Protein AF-A0A1H3QGR8-F1 (afdb_monomer_lite)

Radius of gyration: 22.86 Å; chains: 1; bounding box: 65×36×71 Å

pLDDT: mean 90.57, std 10.3, range [44.62, 98.69]

Sequence (246 aa):
MNEDYSNRRLANNVTEAEERFVEFSCKDPIPAVPPALLNSGDICDYARITSMVYPFDVTKLKSASYEIEFLGDVYLVNEKTGEVEKEILQRDKPFILKKNSIVFVFIETKFFLPDYIAIRFNLKITLVHRGLLLGTGPLVDPGFVGRLLIPLHNLTSEDHEIYGGDGLIWVEFTKLSPHRKWDQSARNNSADYRSFPPTKRNLSAQQYFNKASKGKPALSSIPGEIATFKIIAEKAKSRVTFLRVC

Structure (mmCIF, N/CA/C/O backbone):
data_AF-A0A1H3QGR8-F1
#
_entry.id   AF-A0A1H3QGR8-F1
#
loop_
_atom_site.group_PDB
_atom_site.id
_atom_site.type_symbol
_atom_site.label_atom_id
_atom_site.label_alt_id
_atom_site.label_comp_id
_atom_site.label_asym_id
_atom_site.label_entity_id
_atom_site.label_seq_id
_atom_site.pdbx_PDB_ins_code
_atom_site.Cartn_x
_atom_site.Cartn_y
_atom_site.Cartn_z
_atom_site.occupancy
_atom_site.B_iso_or_equiv
_atom_site.auth_seq_id
_atom_site.auth_comp_id
_atom_site.auth_asym_id
_atom_site.auth_atom_id
_atom_site.pdbx_PDB_model_num
ATOM 1 N N . MET A 1 1 ? 19.791 -2.131 -26.197 1.00 44.62 1 MET A N 1
ATOM 2 C CA . MET A 1 1 ? 20.029 -3.503 -25.704 1.00 44.62 1 MET A CA 1
ATOM 3 C C . MET A 1 1 ? 19.199 -3.657 -24.448 1.00 44.62 1 MET A C 1
ATOM 5 O O . MET A 1 1 ? 19.440 -2.904 -23.516 1.00 44.62 1 MET A O 1
ATOM 9 N N . ASN A 1 2 ? 18.187 -4.527 -24.457 1.00 58.41 2 ASN A N 1
ATOM 10 C CA . ASN A 1 2 ? 17.480 -4.875 -23.224 1.00 58.41 2 ASN A CA 1
ATOM 11 C C . ASN A 1 2 ? 18.431 -5.756 -22.409 1.00 58.41 2 ASN A C 1
ATOM 13 O O . ASN A 1 2 ? 18.868 -6.792 -22.906 1.00 58.41 2 ASN A O 1
ATOM 17 N N . GLU A 1 3 ? 18.814 -5.304 -21.218 1.00 72.25 3 GLU A N 1
ATOM 18 C CA . GLU A 1 3 ? 19.515 -6.154 -20.254 1.00 72.25 3 GLU A CA 1
ATOM 19 C C . GLU A 1 3 ? 18.584 -7.317 -19.879 1.00 72.25 3 GLU A C 1
ATOM 21 O O . GLU A 1 3 ? 17.405 -7.106 -19.594 1.00 72.25 3 GLU A O 1
ATOM 26 N N . ASP A 1 4 ? 19.092 -8.549 -19.933 1.00 81.31 4 ASP A N 1
ATOM 27 C CA . ASP A 1 4 ? 18.315 -9.725 -19.551 1.00 81.31 4 ASP A CA 1
ATOM 28 C C . ASP A 1 4 ? 18.293 -9.854 -18.023 1.00 81.31 4 ASP A C 1
ATOM 30 O O . ASP A 1 4 ? 19.297 -10.182 -17.388 1.00 81.31 4 ASP A O 1
ATOM 34 N N . TYR A 1 5 ? 17.130 -9.593 -17.429 1.00 87.94 5 TYR A N 1
ATOM 35 C CA . TYR A 1 5 ? 16.909 -9.735 -15.993 1.00 87.94 5 TYR A CA 1
ATOM 36 C C . TYR A 1 5 ? 16.231 -11.056 -15.612 1.00 87.94 5 TYR A C 1
ATOM 38 O O . TYR A 1 5 ? 15.793 -11.188 -14.469 1.00 87.94 5 TYR A O 1
ATOM 46 N N . SER A 1 6 ? 16.124 -12.039 -16.512 1.00 80.75 6 SER A N 1
ATOM 47 C CA . SER A 1 6 ? 15.442 -13.325 -16.270 1.00 80.75 6 SER A CA 1
ATOM 48 C C . SER A 1 6 ? 15.904 -14.034 -14.988 1.00 80.75 6 SER A C 1
ATOM 50 O O . SER A 1 6 ? 15.091 -14.594 -14.259 1.00 80.75 6 SER A O 1
ATOM 52 N N . ASN A 1 7 ? 17.188 -13.909 -14.641 1.00 86.00 7 ASN A N 1
ATOM 53 C CA . ASN A 1 7 ? 17.795 -14.554 -13.474 1.00 86.00 7 ASN A CA 1
ATOM 54 C C . ASN A 1 7 ? 17.664 -13.783 -12.145 1.00 86.00 7 ASN A C 1
ATOM 56 O O . ASN A 1 7 ? 18.052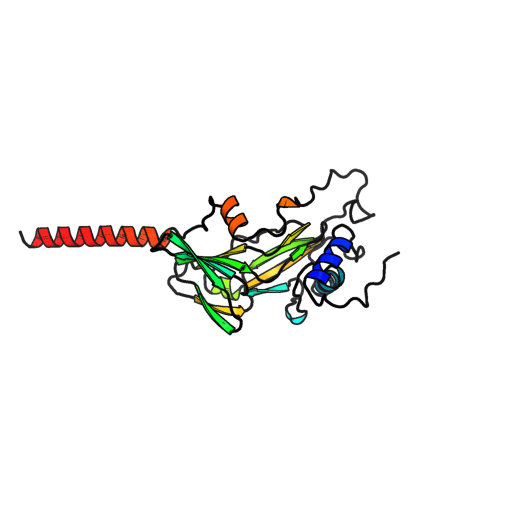 -14.312 -11.099 1.00 86.00 7 ASN A O 1
ATOM 60 N N . ARG A 1 8 ? 17.146 -12.542 -12.133 1.00 90.25 8 ARG A N 1
ATOM 61 C CA . ARG A 1 8 ? 16.970 -11.800 -10.868 1.00 90.25 8 ARG A CA 1
ATOM 62 C C . ARG A 1 8 ? 15.975 -12.514 -9.962 1.00 90.25 8 ARG A C 1
ATOM 64 O O . ARG A 1 8 ? 14.890 -12.875 -10.400 1.00 90.25 8 ARG A O 1
ATOM 71 N N . ARG A 1 9 ? 16.308 -12.665 -8.683 1.00 94.19 9 ARG A N 1
ATOM 72 C CA . ARG A 1 9 ? 15.391 -13.182 -7.652 1.00 94.19 9 ARG A CA 1
ATOM 73 C C . ARG A 1 9 ? 14.698 -12.031 -6.929 1.00 94.19 9 ARG A C 1
ATOM 75 O O . ARG A 1 9 ? 15.085 -10.880 -7.113 1.00 94.19 9 ARG A O 1
ATOM 82 N N . LEU A 1 10 ? 13.697 -12.323 -6.102 1.00 96.31 10 LEU A N 1
ATOM 83 C CA . LEU A 1 10 ? 13.120 -11.333 -5.185 1.00 96.31 10 LEU A CA 1
ATOM 84 C C . LEU A 1 10 ? 14.203 -10.775 -4.246 1.00 96.31 10 LEU A C 1
ATOM 86 O O . LEU A 1 10 ? 15.190 -11.458 -3.974 1.00 96.31 10 LEU A O 1
ATOM 90 N N . ALA A 1 11 ? 14.038 -9.531 -3.796 1.00 96.06 11 ALA A N 1
ATOM 91 C CA . ALA A 1 11 ? 14.951 -8.946 -2.819 1.00 96.06 11 ALA A CA 1
ATOM 92 C C . ALA A 1 11 ? 14.826 -9.681 -1.478 1.00 96.06 11 ALA A C 1
ATOM 94 O O . ALA A 1 11 ? 13.719 -9.966 -1.022 1.00 96.06 11 ALA A O 1
ATOM 95 N N . ASN A 1 12 ? 15.959 -9.976 -0.847 1.00 95.75 12 ASN A N 1
ATOM 96 C CA . ASN A 1 12 ? 16.017 -10.753 0.392 1.00 95.75 12 ASN A CA 1
ATOM 97 C C . ASN A 1 12 ? 15.853 -9.882 1.642 1.00 95.75 12 ASN A C 1
ATOM 99 O O . ASN A 1 12 ? 15.539 -10.384 2.718 1.00 95.75 12 ASN A O 1
ATOM 103 N N . ASN A 1 13 ? 16.129 -8.584 1.520 1.00 97.25 13 ASN A N 1
ATOM 104 C CA . ASN A 1 13 ? 16.026 -7.615 2.600 1.00 97.25 13 ASN A CA 1
ATOM 105 C C . ASN A 1 13 ? 15.646 -6.228 2.053 1.00 97.25 13 ASN A C 1
ATOM 107 O O . ASN A 1 13 ? 15.669 -5.981 0.845 1.00 97.25 13 ASN A O 1
ATOM 111 N N . VAL A 1 14 ? 15.295 -5.312 2.960 1.00 96.81 14 VAL A N 1
ATOM 112 C CA . VAL A 1 14 ? 14.868 -3.953 2.597 1.00 96.81 14 VAL A CA 1
ATOM 113 C C . VAL A 1 14 ? 15.989 -3.126 1.958 1.00 96.81 14 VAL A C 1
ATOM 115 O O . VAL A 1 14 ? 15.705 -2.307 1.091 1.00 96.81 14 VAL A O 1
ATOM 118 N N . THR A 1 15 ? 17.250 -3.358 2.333 1.00 97.69 15 THR A N 1
ATOM 119 C CA . THR A 1 15 ? 18.408 -2.656 1.759 1.00 97.69 15 THR A CA 1
ATOM 120 C C . THR A 1 15 ? 18.580 -3.015 0.287 1.00 97.69 15 THR A C 1
ATOM 122 O O . THR A 1 15 ? 18.681 -2.131 -0.555 1.00 97.69 15 THR A O 1
ATOM 125 N N . GLU A 1 16 ? 18.504 -4.305 -0.045 1.00 97.62 16 GLU A N 1
ATOM 126 C CA . GLU A 1 16 ? 18.526 -4.772 -1.431 1.00 97.62 16 GLU A CA 1
ATOM 127 C C . GLU A 1 16 ? 17.332 -4.205 -2.217 1.00 97.62 16 GLU A C 1
ATOM 129 O O . GLU A 1 16 ? 17.475 -3.807 -3.370 1.00 97.62 16 GLU A O 1
ATOM 134 N N . ALA A 1 17 ? 16.147 -4.110 -1.606 1.00 97.81 17 ALA A N 1
ATOM 135 C CA . ALA A 1 17 ? 15.003 -3.461 -2.245 1.00 97.81 17 ALA A CA 1
ATOM 136 C C . ALA A 1 17 ? 15.264 -1.972 -2.553 1.00 97.81 17 ALA A C 1
ATOM 138 O O . ALA A 1 17 ? 14.925 -1.503 -3.639 1.00 97.81 17 ALA A O 1
ATOM 139 N N . GLU A 1 18 ? 15.908 -1.249 -1.637 1.00 97.50 18 GLU A N 1
ATOM 140 C CA . GLU A 1 18 ? 16.288 0.156 -1.811 1.00 97.50 18 GLU A CA 1
ATOM 141 C C . GLU A 1 18 ? 17.325 0.357 -2.919 1.00 97.50 18 GLU A C 1
ATOM 143 O O . GLU A 1 18 ? 17.162 1.251 -3.749 1.00 97.50 18 GLU A O 1
ATOM 148 N N . GLU A 1 19 ? 18.355 -0.486 -2.982 1.00 97.69 19 GLU A N 1
ATOM 149 C CA . GLU A 1 19 ? 19.380 -0.442 -4.032 1.00 97.69 19 GLU A CA 1
ATOM 150 C C . GLU A 1 19 ? 18.771 -0.649 -5.422 1.00 97.69 19 GLU A C 1
ATOM 152 O O . GLU A 1 19 ? 19.038 0.116 -6.353 1.00 97.69 19 GLU A O 1
ATOM 157 N N . ARG A 1 20 ? 17.878 -1.637 -5.550 1.00 97.00 20 ARG A N 1
ATOM 158 C CA . ARG A 1 20 ? 17.163 -1.909 -6.803 1.00 97.00 20 ARG A CA 1
ATOM 159 C C . ARG A 1 20 ? 16.235 -0.763 -7.186 1.00 97.00 20 ARG A C 1
ATOM 161 O O . ARG A 1 20 ? 16.166 -0.399 -8.358 1.00 97.00 20 ARG A O 1
ATOM 168 N N . PHE A 1 21 ? 15.562 -0.149 -6.217 1.00 96.81 21 PHE A N 1
ATOM 169 C CA . PHE A 1 21 ? 14.780 1.051 -6.481 1.00 96.81 21 PHE A CA 1
ATOM 170 C C . PHE A 1 21 ? 15.655 2.192 -6.998 1.00 96.81 21 PHE A C 1
ATOM 172 O O . PHE A 1 21 ? 15.276 2.849 -7.961 1.00 96.81 21 PHE A O 1
ATOM 179 N N . VAL A 1 22 ? 16.824 2.439 -6.399 1.00 96.38 22 VAL A N 1
ATOM 180 C CA . VAL A 1 22 ? 17.743 3.486 -6.873 1.00 96.38 22 VAL A CA 1
ATOM 181 C C . VAL A 1 22 ? 18.123 3.241 -8.334 1.00 96.38 22 VAL A C 1
ATOM 183 O O . VAL A 1 22 ? 18.005 4.161 -9.147 1.00 96.38 22 VAL A O 1
ATOM 186 N N . GLU A 1 23 ? 18.480 2.003 -8.678 1.00 96.25 23 GLU A N 1
ATOM 187 C CA . GLU A 1 23 ? 18.830 1.585 -10.040 1.00 96.25 23 GLU A CA 1
ATOM 188 C C . GLU A 1 23 ? 17.685 1.803 -11.047 1.00 96.25 23 GLU A C 1
ATOM 190 O O . GLU A 1 23 ? 17.908 2.336 -12.136 1.00 96.25 23 GLU A O 1
ATOM 195 N N . PHE A 1 24 ? 16.452 1.433 -10.684 1.00 96.44 24 PHE A N 1
ATOM 196 C CA . PHE A 1 24 ? 15.300 1.432 -11.598 1.00 96.44 24 PHE A CA 1
ATOM 197 C C . PHE A 1 24 ? 14.321 2.592 -11.408 1.00 96.44 24 PHE A C 1
ATOM 199 O O . PHE A 1 24 ? 13.306 2.652 -12.099 1.00 96.44 24 PHE A O 1
ATOM 206 N N . SER A 1 25 ? 14.622 3.544 -10.525 1.00 95.06 25 SER A N 1
ATOM 207 C CA . SER A 1 25 ? 13.730 4.662 -10.183 1.00 95.06 25 SER A CA 1
ATOM 208 C C . SER A 1 25 ? 13.267 5.448 -11.412 1.00 95.06 25 SER A C 1
ATOM 210 O O . SER A 1 25 ? 12.093 5.794 -11.507 1.00 95.06 25 SER A O 1
ATOM 212 N N . CYS A 1 26 ? 14.164 5.665 -12.377 1.00 93.38 26 CYS A N 1
ATOM 213 C CA . CYS A 1 26 ? 13.887 6.347 -13.645 1.00 93.38 26 CYS A CA 1
ATOM 214 C C . CYS A 1 26 ? 14.221 5.497 -14.883 1.00 93.38 26 CYS A C 1
ATOM 216 O O . CYS A 1 26 ? 14.127 5.999 -15.996 1.00 93.38 26 CYS A O 1
ATOM 218 N N . LYS A 1 27 ? 14.626 4.234 -14.715 1.00 93.31 27 LYS A N 1
ATOM 219 C CA . LYS A 1 27 ? 14.962 3.310 -15.809 1.00 93.31 27 LYS A CA 1
ATOM 220 C C . LYS A 1 27 ? 13.916 2.206 -15.826 1.00 93.31 27 LYS A C 1
ATOM 222 O O . LYS A 1 27 ? 13.819 1.459 -14.859 1.00 93.31 27 LYS A O 1
ATOM 227 N N . ASP A 1 28 ? 13.138 2.112 -16.897 1.00 95.25 28 ASP A N 1
ATOM 228 C CA . ASP A 1 28 ? 12.187 1.018 -17.074 1.00 95.25 28 ASP A CA 1
ATOM 229 C C . ASP A 1 28 ? 12.916 -0.242 -17.571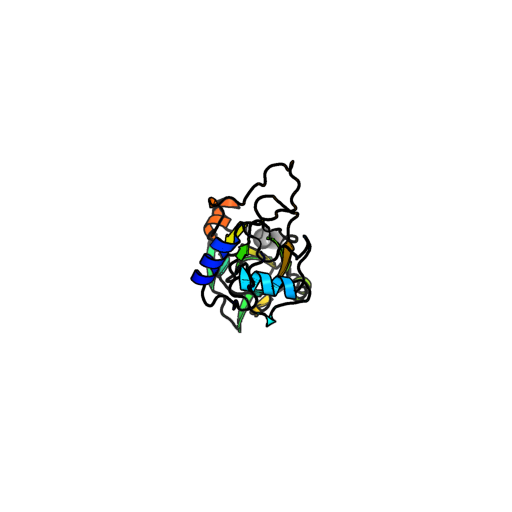 1.00 95.25 28 ASP A C 1
ATOM 231 O O . ASP A 1 28 ? 13.453 -0.227 -18.682 1.00 95.25 28 ASP A O 1
ATOM 235 N N . PRO A 1 29 ? 12.981 -1.327 -16.774 1.00 94.94 29 PRO A N 1
ATOM 236 C CA . PRO A 1 29 ? 13.652 -2.554 -17.185 1.00 94.94 29 PRO A CA 1
ATOM 237 C C . PRO A 1 29 ? 12.882 -3.342 -18.249 1.00 94.94 29 PRO A C 1
ATOM 239 O O . PRO A 1 29 ? 13.477 -4.205 -18.892 1.00 94.94 29 PRO A O 1
ATOM 242 N N . ILE A 1 30 ? 11.582 -3.078 -18.438 1.00 94.19 30 ILE A N 1
ATOM 243 C CA . ILE A 1 30 ? 10.716 -3.842 -19.345 1.00 94.19 30 ILE A CA 1
ATOM 244 C C . ILE A 1 30 ? 9.959 -2.886 -20.286 1.00 94.19 30 ILE A C 1
ATOM 246 O O . ILE A 1 30 ? 8.726 -2.812 -20.264 1.00 94.19 30 ILE A O 1
ATOM 250 N N . PRO A 1 31 ? 10.668 -2.155 -21.167 1.00 92.62 31 PRO A N 1
ATOM 251 C CA . PRO A 1 31 ? 10.048 -1.169 -22.057 1.00 92.62 31 PRO A CA 1
ATOM 252 C C . PRO A 1 31 ? 9.045 -1.791 -23.042 1.00 92.62 31 PRO A C 1
ATOM 254 O O . PRO A 1 31 ? 8.176 -1.094 -23.552 1.00 92.62 31 PRO A O 1
ATOM 257 N N . ALA A 1 32 ? 9.130 -3.104 -23.286 1.00 92.75 32 ALA A N 1
ATOM 258 C CA . ALA A 1 32 ? 8.200 -3.832 -24.148 1.00 92.75 32 ALA A CA 1
ATOM 259 C C . ALA A 1 32 ? 6.777 -3.946 -23.567 1.00 92.75 32 ALA A C 1
ATOM 261 O O . ALA A 1 32 ? 5.830 -4.120 -24.332 1.00 92.75 32 ALA A O 1
ATOM 262 N N . VAL A 1 33 ? 6.611 -3.846 -22.242 1.00 94.81 33 VAL A N 1
ATOM 263 C CA . VAL A 1 33 ? 5.280 -3.818 -21.618 1.00 94.81 33 VAL A CA 1
ATOM 264 C C . VAL A 1 33 ? 4.613 -2.486 -21.968 1.00 94.81 33 VAL A C 1
ATOM 266 O O . VAL A 1 33 ? 5.182 -1.434 -21.670 1.00 94.81 33 VAL A O 1
ATOM 269 N N . PRO A 1 34 ? 3.427 -2.469 -22.594 1.00 94.81 34 PRO A N 1
ATOM 270 C CA . PRO A 1 34 ? 2.778 -1.216 -22.945 1.00 94.81 34 PRO A CA 1
ATOM 271 C C . PRO A 1 34 ? 2.269 -0.474 -21.692 1.00 94.81 34 PRO A C 1
ATOM 273 O O . PRO A 1 34 ? 1.966 -1.103 -20.678 1.00 94.81 34 PRO A O 1
ATOM 276 N N . PRO A 1 35 ? 2.120 0.861 -21.751 1.00 96.25 35 PRO A N 1
ATOM 277 C CA . PRO A 1 35 ? 1.425 1.649 -20.733 1.00 96.25 35 PRO A CA 1
ATOM 278 C C . PRO A 1 35 ? -0.017 1.173 -20.508 1.00 96.25 35 PRO A C 1
ATOM 280 O O . PRO A 1 35 ? -0.915 1.475 -21.295 1.00 96.25 35 PRO A O 1
ATOM 283 N N . ALA A 1 36 ? -0.241 0.403 -19.446 1.00 97.19 36 ALA A N 1
ATOM 284 C CA . ALA A 1 36 ? -1.528 -0.200 -19.123 1.00 97.19 36 ALA A CA 1
ATOM 285 C C . ALA A 1 36 ? -1.593 -0.611 -17.644 1.00 97.19 36 ALA A C 1
ATOM 287 O O . ALA A 1 36 ? -0.601 -0.540 -16.911 1.00 97.19 36 ALA A O 1
ATOM 288 N N . LEU A 1 37 ? -2.774 -1.070 -17.219 1.00 98.31 37 LEU A N 1
ATOM 289 C CA . LEU A 1 37 ? -2.911 -1.880 -16.012 1.00 98.31 37 LEU A CA 1
ATOM 290 C C . LEU A 1 37 ? -2.097 -3.168 -16.191 1.00 98.31 37 LEU A C 1
ATOM 292 O O . LEU A 1 37 ? -2.275 -3.882 -17.179 1.00 98.31 37 LEU A O 1
ATOM 296 N N . LEU A 1 38 ? -1.213 -3.452 -15.240 1.00 98.69 38 LEU A N 1
ATOM 297 C CA . LEU A 1 38 ? -0.332 -4.609 -15.289 1.00 98.69 38 LEU A CA 1
ATOM 298 C C . LEU A 1 38 ? -1.086 -5.892 -14.924 1.00 98.69 38 LEU A C 1
ATOM 300 O O . LEU A 1 38 ? -1.847 -5.929 -13.954 1.00 98.69 38 LEU A O 1
ATOM 304 N N . ASN A 1 39 ? -0.837 -6.960 -15.681 1.00 98.50 39 ASN A N 1
ATOM 305 C CA . ASN A 1 39 ? -1.278 -8.302 -15.307 1.00 98.50 39 ASN A CA 1
ATOM 306 C C . ASN A 1 39 ? -0.346 -8.906 -14.235 1.00 98.50 39 ASN A C 1
ATOM 308 O O . ASN A 1 39 ? 0.705 -8.353 -13.916 1.00 98.50 39 ASN A O 1
ATOM 312 N N . SER A 1 40 ? -0.707 -10.066 -13.688 1.00 98.25 40 SER A N 1
ATOM 313 C CA . SER A 1 40 ? 0.065 -10.750 -12.643 1.00 98.25 40 SER A CA 1
ATOM 314 C C . SER A 1 40 ? 1.516 -11.051 -13.026 1.00 98.25 40 SER A C 1
ATOM 316 O O . SER A 1 40 ? 2.390 -10.982 -12.165 1.00 98.25 40 SER A O 1
ATOM 318 N N . GLY A 1 41 ? 1.770 -11.398 -14.291 1.00 97.94 41 GLY A N 1
ATOM 319 C CA . GLY A 1 41 ? 3.112 -11.683 -14.798 1.00 97.94 41 GLY A CA 1
ATOM 320 C C . GLY A 1 41 ? 3.978 -10.430 -14.784 1.00 97.94 41 GLY A C 1
ATOM 321 O O . GLY A 1 41 ? 5.038 -10.426 -14.163 1.00 97.94 41 GLY A O 1
ATOM 322 N N . ASP A 1 42 ? 3.464 -9.337 -15.349 1.00 98.19 42 ASP A N 1
ATOM 323 C CA . ASP A 1 42 ? 4.164 -8.052 -15.368 1.00 98.19 42 ASP A CA 1
ATOM 324 C C . ASP A 1 42 ? 4.375 -7.507 -13.947 1.00 98.19 42 ASP A C 1
ATOM 326 O O . ASP A 1 42 ? 5.462 -7.030 -13.625 1.00 98.19 42 ASP A O 1
ATOM 330 N N . ILE A 1 43 ? 3.377 -7.620 -13.056 1.00 98.62 43 ILE A N 1
ATOM 331 C CA . ILE A 1 43 ? 3.532 -7.250 -11.638 1.00 98.62 43 ILE A CA 1
ATOM 332 C C . ILE A 1 43 ? 4.675 -8.052 -11.009 1.00 98.62 43 ILE A C 1
ATOM 334 O O . ILE A 1 43 ? 5.515 -7.474 -10.320 1.00 98.62 43 ILE A O 1
ATOM 338 N N . CYS A 1 44 ? 4.717 -9.367 -11.242 1.00 98.06 44 CYS A N 1
ATOM 339 C CA . CYS A 1 44 ? 5.757 -10.236 -10.705 1.00 98.06 44 CYS A CA 1
ATOM 340 C C . CYS A 1 44 ? 7.145 -9.842 -11.223 1.00 98.06 44 CYS A C 1
ATOM 342 O O . CYS A 1 44 ? 8.081 -9.735 -10.430 1.00 98.06 44 CYS A O 1
ATOM 344 N N . ASP A 1 45 ? 7.289 -9.589 -12.523 1.00 97.75 45 ASP A N 1
ATOM 345 C CA . ASP A 1 45 ? 8.570 -9.198 -13.109 1.00 97.75 45 ASP A CA 1
ATOM 346 C C . ASP A 1 45 ? 9.035 -7.827 -12.621 1.00 97.75 45 ASP A C 1
ATOM 348 O O . ASP A 1 45 ? 10.181 -7.692 -12.185 1.00 97.75 45 ASP A O 1
ATOM 352 N N . TYR A 1 46 ? 8.152 -6.826 -12.588 1.00 98.19 46 TYR A N 1
ATOM 353 C CA . TYR A 1 46 ? 8.497 -5.523 -12.027 1.00 98.19 46 TYR A CA 1
ATOM 354 C C . TYR A 1 46 ? 8.859 -5.628 -10.542 1.00 98.19 46 TYR A C 1
ATOM 356 O O . TYR A 1 46 ? 9.899 -5.110 -10.143 1.00 98.19 46 TYR A O 1
ATOM 364 N N . ALA A 1 47 ? 8.082 -6.344 -9.723 1.00 98.00 47 ALA A N 1
ATOM 365 C CA . ALA A 1 47 ? 8.397 -6.534 -8.306 1.00 98.00 47 ALA A CA 1
ATOM 366 C C . ALA A 1 47 ? 9.750 -7.232 -8.107 1.00 98.00 47 ALA A C 1
ATOM 368 O O . ALA A 1 47 ? 10.547 -6.827 -7.263 1.00 98.00 47 ALA A O 1
ATOM 369 N N . ARG A 1 48 ? 10.054 -8.240 -8.924 1.00 97.25 48 ARG A N 1
ATOM 370 C CA . ARG A 1 48 ? 11.317 -8.980 -8.883 1.00 97.25 48 ARG A CA 1
ATOM 371 C C . ARG A 1 48 ? 12.511 -8.151 -9.334 1.00 97.25 48 ARG A C 1
ATOM 373 O O . ARG A 1 48 ? 13.588 -8.307 -8.767 1.00 97.25 48 ARG A O 1
ATOM 380 N N . ILE A 1 49 ? 12.359 -7.288 -10.332 1.00 97.56 49 ILE A N 1
ATOM 381 C CA . ILE A 1 49 ? 13.481 -6.530 -10.897 1.00 97.56 49 ILE A CA 1
ATOM 382 C C . ILE A 1 49 ? 13.721 -5.235 -10.118 1.00 97.56 49 ILE A C 1
ATOM 384 O O . ILE A 1 49 ? 14.862 -4.970 -9.733 1.00 97.56 49 ILE A O 1
ATOM 388 N N . THR A 1 50 ? 12.662 -4.465 -9.854 1.00 97.75 50 THR A N 1
ATOM 389 C CA . THR A 1 50 ? 12.735 -3.107 -9.284 1.00 97.75 50 THR A CA 1
ATOM 390 C C . THR A 1 50 ? 12.497 -3.058 -7.782 1.00 97.75 50 THR A C 1
ATOM 392 O O . THR A 1 50 ? 12.796 -2.045 -7.156 1.00 97.75 50 THR A O 1
ATOM 395 N N . SER A 1 51 ? 11.950 -4.131 -7.202 1.00 97.81 51 SER A N 1
ATOM 396 C CA . SER A 1 51 ? 11.478 -4.163 -5.815 1.00 97.81 51 SER A CA 1
ATOM 397 C C . SER A 1 51 ? 10.397 -3.128 -5.505 1.00 97.81 51 SER A C 1
ATOM 399 O O . SER A 1 51 ? 10.311 -2.659 -4.374 1.00 97.81 51 SER A O 1
ATOM 401 N N . MET A 1 52 ? 9.530 -2.796 -6.475 1.00 97.94 52 MET A N 1
ATOM 402 C CA . MET A 1 52 ? 8.464 -1.795 -6.291 1.00 97.94 52 MET A CA 1
ATOM 403 C C . MET A 1 52 ? 7.515 -2.059 -5.106 1.00 97.94 52 MET A C 1
ATOM 405 O O . MET A 1 52 ? 6.830 -1.140 -4.650 1.00 97.94 52 MET A O 1
ATOM 409 N N . VAL A 1 53 ? 7.502 -3.288 -4.582 1.00 98.31 53 VAL A N 1
ATOM 410 C CA . VAL A 1 53 ? 6.822 -3.706 -3.352 1.00 98.31 53 VAL A CA 1
ATOM 411 C C . VAL A 1 53 ? 7.771 -4.590 -2.543 1.00 98.31 53 VAL A C 1
ATOM 413 O O . VAL A 1 53 ? 8.402 -5.485 -3.105 1.00 98.31 53 VAL A O 1
ATOM 416 N N . TYR A 1 54 ? 7.852 -4.372 -1.231 1.00 98.31 54 TYR A N 1
ATOM 417 C CA . TYR A 1 54 ? 8.625 -5.213 -0.320 1.00 98.31 54 TYR A CA 1
ATOM 418 C C . TYR A 1 54 ? 7.957 -5.324 1.070 1.00 98.31 54 TYR A C 1
ATOM 420 O O . TYR A 1 54 ? 7.573 -4.298 1.640 1.00 98.31 54 TYR A O 1
ATOM 428 N N . PRO A 1 55 ? 7.874 -6.526 1.670 1.00 97.69 55 PRO A N 1
ATOM 429 C CA . PRO A 1 55 ? 8.162 -7.822 1.052 1.00 97.69 55 PRO A CA 1
ATOM 430 C C . PRO A 1 55 ? 7.163 -8.140 -0.075 1.00 97.69 55 PRO A C 1
ATOM 432 O O . PRO A 1 55 ? 6.053 -7.605 -0.100 1.00 97.69 55 PRO A O 1
ATOM 435 N N . PHE A 1 56 ? 7.570 -8.999 -1.012 1.00 98.19 56 PHE A N 1
ATOM 436 C CA . PHE A 1 56 ? 6.724 -9.462 -2.113 1.00 98.19 56 PHE A CA 1
ATOM 437 C C . PHE A 1 56 ? 6.577 -10.984 -2.070 1.00 98.19 56 PHE A C 1
ATOM 439 O O . PHE A 1 56 ? 7.573 -11.701 -2.014 1.00 98.19 56 PHE A O 1
ATOM 446 N N . ASP A 1 57 ? 5.339 -11.464 -2.120 1.00 97.38 57 ASP A N 1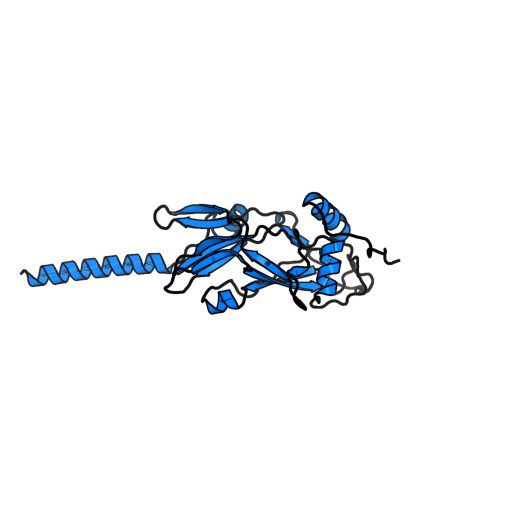
ATOM 447 C CA . ASP A 1 57 ? 4.975 -12.876 -2.096 1.00 97.38 57 ASP A CA 1
ATOM 448 C C . ASP A 1 57 ? 4.142 -13.212 -3.335 1.00 97.38 57 ASP A C 1
ATOM 450 O O . ASP A 1 57 ? 2.992 -12.799 -3.473 1.00 97.38 57 ASP A O 1
ATOM 454 N N . VAL A 1 58 ? 4.716 -14.009 -4.234 1.00 97.25 58 VAL A N 1
ATOM 455 C CA . VAL A 1 58 ? 4.093 -14.402 -5.507 1.00 97.25 58 VAL A CA 1
ATOM 456 C C . VAL A 1 58 ? 2.716 -15.048 -5.300 1.00 97.25 58 VAL A C 1
ATOM 458 O O . VAL A 1 58 ? 1.842 -14.911 -6.154 1.00 97.25 58 VAL A O 1
ATOM 461 N N . THR A 1 59 ? 2.479 -15.706 -4.161 1.00 97.69 59 THR A N 1
ATOM 462 C CA . THR A 1 59 ? 1.201 -16.373 -3.869 1.00 97.69 59 THR A CA 1
ATOM 463 C C . THR A 1 59 ? 0.042 -15.399 -3.632 1.00 97.69 59 THR A C 1
ATOM 465 O O . THR A 1 59 ? -1.120 -15.792 -3.720 1.00 97.69 59 THR A O 1
ATOM 468 N N . LYS A 1 60 ? 0.338 -14.116 -3.387 1.00 97.88 60 LYS A N 1
ATOM 469 C CA . LYS A 1 60 ? -0.645 -13.044 -3.158 1.00 97.88 60 LYS A CA 1
ATOM 470 C C . LYS A 1 60 ? -1.102 -12.349 -4.445 1.00 97.88 60 LYS A C 1
ATOM 472 O O . LYS A 1 60 ? -1.877 -11.389 -4.396 1.00 97.88 60 LYS A O 1
ATOM 477 N N . LEU A 1 61 ? -0.626 -12.803 -5.605 1.00 98.06 61 LEU A N 1
ATOM 478 C CA . LEU A 1 61 ? -1.042 -12.279 -6.901 1.00 98.06 61 LEU A CA 1
ATOM 479 C C . LEU A 1 61 ? -2.436 -12.773 -7.300 1.00 98.06 61 LEU A C 1
ATOM 481 O O . LEU A 1 61 ? -2.780 -13.948 -7.202 1.00 98.06 61 LEU A O 1
ATOM 485 N N . LYS A 1 62 ? -3.210 -11.849 -7.858 1.00 97.06 62 LYS A N 1
ATOM 486 C CA . LYS A 1 62 ? -4.356 -12.111 -8.731 1.00 97.06 62 LYS A CA 1
ATOM 487 C C . LYS A 1 62 ? -4.018 -11.664 -10.144 1.00 97.06 62 LYS A C 1
ATOM 489 O O . LYS A 1 62 ? -3.023 -10.981 -10.352 1.00 97.06 62 LYS A O 1
ATOM 494 N N . SER A 1 63 ? -4.909 -11.951 -11.091 1.00 97.56 63 SER A N 1
ATOM 495 C CA . SER A 1 63 ? -4.728 -11.682 -12.523 1.00 97.56 63 SER A CA 1
ATOM 496 C C . SER A 1 63 ? -4.242 -10.270 -12.875 1.00 97.56 63 SER A C 1
ATOM 498 O O . SER A 1 63 ? -3.532 -10.130 -13.863 1.00 97.56 63 SER A O 1
ATOM 500 N N . ALA A 1 64 ? -4.608 -9.241 -12.101 1.00 97.75 64 ALA A N 1
ATOM 501 C CA . ALA A 1 64 ? -4.191 -7.849 -12.326 1.00 97.75 64 ALA A CA 1
ATOM 502 C C . ALA A 1 64 ? -4.024 -7.037 -11.024 1.00 97.75 64 ALA A C 1
ATOM 504 O O . ALA A 1 64 ? -4.122 -5.811 -11.020 1.00 97.75 64 ALA A O 1
ATOM 505 N N . SER A 1 65 ? -3.832 -7.712 -9.887 1.00 97.94 65 SER A N 1
ATOM 506 C CA . SER A 1 65 ? -3.701 -7.040 -8.591 1.00 97.94 65 SER A CA 1
ATOM 507 C C . SER A 1 65 ? -2.892 -7.867 -7.600 1.00 97.94 65 SER A C 1
ATOM 509 O O . SER A 1 65 ? -2.799 -9.084 -7.737 1.00 97.94 65 SER A O 1
ATOM 511 N N . TYR A 1 66 ? -2.393 -7.229 -6.552 1.00 98.56 66 TYR A N 1
ATOM 512 C CA . TYR A 1 66 ? -1.621 -7.857 -5.482 1.00 98.56 66 TYR A CA 1
ATOM 513 C C . TYR A 1 66 ? -2.293 -7.640 -4.118 1.00 98.56 66 TYR A C 1
ATOM 515 O O . TYR A 1 66 ? -2.766 -6.534 -3.844 1.00 98.56 66 TYR A O 1
ATOM 523 N N . GLU A 1 67 ? -2.376 -8.678 -3.282 1.00 98.25 67 GLU A N 1
ATOM 524 C CA . GLU A 1 67 ? -2.924 -8.567 -1.921 1.00 98.25 67 GLU A CA 1
ATOM 525 C C . GLU A 1 67 ? -1.898 -7.956 -0.964 1.00 98.25 67 GLU A C 1
ATOM 527 O O . GLU A 1 67 ? -0.758 -8.412 -0.893 1.00 98.25 67 GLU A O 1
ATOM 532 N N . ILE A 1 68 ? -2.320 -6.972 -0.170 1.00 98.00 68 ILE A N 1
ATOM 533 C CA . ILE A 1 68 ? -1.545 -6.477 0.973 1.00 98.00 68 ILE A CA 1
ATOM 534 C C . ILE A 1 68 ? -2.216 -6.928 2.258 1.00 98.00 68 ILE A C 1
ATOM 536 O O . ILE A 1 68 ? -3.426 -6.760 2.437 1.00 98.00 68 ILE A O 1
ATOM 540 N N . GLU A 1 69 ? -1.411 -7.478 3.156 1.00 97.75 69 GLU A N 1
ATOM 541 C CA . GLU A 1 69 ? -1.861 -8.002 4.436 1.00 97.75 69 GLU A CA 1
ATOM 542 C C . GLU A 1 69 ? -2.140 -6.889 5.459 1.00 97.75 69 GLU A C 1
ATOM 544 O O . GLU A 1 69 ? -1.541 -5.811 5.452 1.00 97.75 69 GLU A O 1
ATOM 549 N N . PHE A 1 70 ? -3.053 -7.179 6.378 1.00 97.81 70 PHE A N 1
ATOM 550 C CA . PHE A 1 70 ? -3.369 -6.388 7.552 1.00 97.81 70 PHE A CA 1
ATOM 551 C C . PHE A 1 70 ? -2.291 -6.615 8.616 1.00 97.81 70 PHE A C 1
ATOM 553 O O . PHE A 1 70 ? -2.468 -7.370 9.567 1.00 97.81 70 PHE A O 1
ATOM 560 N N . LEU A 1 71 ? -1.128 -6.006 8.411 1.00 98.06 71 LEU A N 1
ATOM 561 C CA . LEU A 1 71 ? 0.016 -6.040 9.323 1.00 98.06 71 LEU A CA 1
ATOM 562 C C . LEU A 1 71 ? 0.645 -4.655 9.422 1.00 98.06 71 LEU A C 1
ATOM 564 O O . LEU A 1 71 ? 0.468 -3.824 8.533 1.00 98.06 71 LEU A O 1
ATOM 568 N N . GLY A 1 72 ? 1.395 -4.409 10.493 1.00 97.44 72 GLY A N 1
ATOM 569 C CA . GLY A 1 72 ? 2.039 -3.128 10.767 1.00 97.44 72 GLY A CA 1
ATOM 570 C C . GLY A 1 72 ? 1.509 -2.484 12.041 1.00 97.44 72 GLY A C 1
ATOM 571 O O . GLY A 1 72 ? 1.315 -3.156 13.050 1.00 97.44 72 GLY A O 1
ATOM 572 N N . ASP A 1 73 ? 1.301 -1.171 12.004 1.00 97.88 73 ASP A N 1
ATOM 573 C CA . ASP A 1 73 ? 0.932 -0.385 13.181 1.00 97.88 73 ASP A CA 1
ATOM 574 C C . ASP A 1 73 ? -0.480 0.182 13.012 1.00 97.88 73 ASP A C 1
ATOM 576 O O . ASP A 1 73 ? -0.778 0.794 11.988 1.00 97.88 73 ASP A O 1
ATOM 580 N N . VAL A 1 74 ? -1.341 0.038 14.015 1.00 97.25 74 VAL A N 1
ATOM 581 C CA . VAL A 1 74 ? -2.650 0.693 14.057 1.00 97.25 74 VAL A CA 1
ATOM 582 C C . VAL A 1 74 ? -2.598 1.863 15.020 1.00 97.25 74 VAL A C 1
ATOM 584 O O . VAL A 1 74 ? -2.198 1.720 16.172 1.00 97.25 74 VAL A O 1
ATOM 587 N N . TYR A 1 75 ? -3.024 3.025 14.539 1.00 95.56 75 TYR A N 1
ATOM 588 C CA . TYR A 1 75 ? -3.177 4.232 15.336 1.00 95.56 75 TYR A CA 1
ATOM 589 C C . TYR A 1 75 ? -4.657 4.520 15.546 1.00 95.56 75 TYR A C 1
ATOM 591 O O . TYR A 1 75 ? -5.423 4.625 14.584 1.00 95.56 75 TYR A O 1
ATOM 599 N N . LEU A 1 76 ? -5.045 4.694 16.801 1.00 91.38 76 LEU A N 1
ATOM 600 C CA . LEU A 1 76 ? -6.387 5.096 17.204 1.00 91.38 76 LEU A CA 1
ATOM 601 C C . LEU A 1 76 ? -6.292 6.215 18.236 1.00 91.38 76 LEU A C 1
ATOM 603 O O . LEU A 1 76 ? -5.261 6.402 18.876 1.00 91.38 76 LEU A O 1
ATOM 607 N N . VAL A 1 77 ? -7.355 6.994 18.379 1.00 87.31 77 VAL A N 1
ATOM 608 C CA . VAL A 1 77 ? -7.425 8.012 19.427 1.00 87.31 77 VAL A CA 1
ATOM 609 C C . VAL A 1 77 ? -8.292 7.463 20.546 1.00 87.31 77 VAL A C 1
ATOM 611 O O . VAL A 1 77 ? -9.432 7.064 20.313 1.00 87.31 77 VAL A O 1
ATOM 614 N N . ASN A 1 78 ? -7.760 7.457 21.761 1.00 84.06 78 ASN A N 1
ATOM 615 C CA . ASN A 1 78 ? -8.521 7.096 22.941 1.00 84.06 78 ASN A CA 1
ATOM 616 C C . ASN A 1 78 ? -9.592 8.164 23.188 1.00 84.06 78 ASN A C 1
ATOM 618 O O . ASN A 1 78 ? -9.281 9.326 23.440 1.00 84.06 78 ASN A O 1
ATOM 622 N N . GLU A 1 79 ? -10.864 7.778 23.130 1.00 77.69 79 GLU A N 1
ATOM 623 C CA . GLU A 1 79 ? -11.983 8.718 23.277 1.00 77.69 79 GLU A CA 1
ATOM 624 C C . GLU A 1 79 ? -12.053 9.369 24.666 1.00 77.69 79 GLU A C 1
ATOM 626 O O . GLU A 1 79 ? -12.585 10.468 24.804 1.00 77.69 79 GLU A O 1
ATOM 631 N N . LYS A 1 80 ? -11.521 8.708 25.702 1.00 79.19 80 LYS A N 1
ATOM 632 C CA . LYS A 1 80 ? -11.545 9.213 27.081 1.00 79.19 80 LYS A CA 1
ATOM 633 C C . LYS A 1 80 ? -10.422 10.209 27.342 1.00 79.19 80 LYS A C 1
ATOM 635 O O . LYS A 1 80 ? -10.651 11.204 28.022 1.00 79.19 80 LYS A O 1
ATOM 640 N N . THR A 1 81 ? -9.216 9.926 26.850 1.00 82.38 81 THR A N 1
ATOM 641 C CA . THR A 1 81 ? -8.025 10.750 27.125 1.00 82.38 81 THR A CA 1
ATOM 642 C C . THR A 1 81 ? -7.711 11.736 25.998 1.00 82.38 81 THR A C 1
ATOM 644 O O . THR A 1 81 ? -7.043 12.742 26.222 1.00 82.38 81 THR A O 1
ATOM 647 N N . GLY A 1 82 ? -8.198 11.486 24.779 1.00 80.19 82 GLY A N 1
ATOM 648 C CA . GLY A 1 82 ? -7.853 12.254 23.581 1.00 80.19 82 GLY A CA 1
ATOM 649 C C . GLY A 1 82 ? -6.406 12.049 23.111 1.00 80.19 82 GLY A C 1
ATOM 650 O O . GLY A 1 82 ? -5.893 12.856 22.318 1.00 80.19 82 GLY A O 1
ATOM 651 N N . GLU A 1 83 ? -5.740 11.013 23.627 1.00 85.56 83 GLU A N 1
ATOM 652 C CA . GLU A 1 83 ? -4.374 10.618 23.284 1.00 85.56 83 GLU A CA 1
ATOM 653 C C . GLU A 1 83 ? -4.356 9.631 22.116 1.00 85.56 83 GLU A C 1
ATOM 655 O O . GLU A 1 83 ? -5.317 8.901 21.880 1.00 85.56 83 GLU A O 1
ATOM 660 N N . VAL A 1 84 ? -3.254 9.630 21.366 1.00 88.56 84 VAL A N 1
ATOM 661 C CA . VAL A 1 84 ? -3.048 8.696 20.257 1.00 88.56 84 VAL A CA 1
ATOM 662 C C . VAL A 1 84 ? -2.419 7.429 20.805 1.00 88.56 84 VAL A C 1
ATOM 664 O O . VAL A 1 84 ? -1.288 7.453 21.286 1.00 88.56 84 VAL A O 1
ATOM 667 N N . GLU A 1 85 ? -3.140 6.326 20.695 1.00 92.38 85 GLU A N 1
ATOM 668 C CA . GLU A 1 85 ? -2.648 4.998 21.019 1.00 92.38 85 GLU A CA 1
ATOM 669 C C . GLU A 1 85 ? -2.122 4.317 19.756 1.00 92.38 85 GLU A C 1
ATOM 671 O O . GLU A 1 85 ? -2.617 4.533 18.643 1.00 92.38 85 GLU A O 1
ATOM 676 N N . LYS A 1 86 ? -1.089 3.497 19.944 1.00 95.50 86 LYS A N 1
ATOM 677 C CA . LYS A 1 86 ? -0.488 2.673 18.902 1.00 95.50 86 LYS A CA 1
ATOM 678 C C . LYS A 1 86 ? -0.568 1.212 19.326 1.00 95.50 86 LYS A C 1
ATOM 680 O O . LYS A 1 86 ? -0.040 0.850 20.374 1.00 95.50 86 LYS A O 1
ATOM 685 N N . GLU A 1 87 ? -1.120 0.382 18.457 1.00 96.38 87 GLU A N 1
ATOM 686 C CA . GLU A 1 87 ? -1.104 -1.072 18.572 1.00 96.38 87 GLU A CA 1
ATOM 687 C C . GLU A 1 87 ? -0.277 -1.673 17.428 1.00 96.38 87 GLU A C 1
ATOM 689 O O . GLU A 1 87 ? -0.315 -1.181 16.301 1.00 96.38 87 GLU A O 1
ATOM 694 N N . ILE A 1 88 ? 0.510 -2.712 17.710 1.00 97.81 88 ILE A N 1
ATOM 695 C CA . ILE A 1 88 ? 1.279 -3.437 16.689 1.00 97.81 88 ILE A CA 1
ATOM 696 C C . ILE A 1 88 ? 0.501 -4.700 16.338 1.00 97.81 88 ILE A C 1
ATOM 698 O O . ILE A 1 88 ? 0.271 -5.545 17.203 1.00 97.81 88 ILE A O 1
ATOM 702 N N . LEU A 1 89 ? 0.128 -4.838 15.068 1.00 97.44 89 LEU A N 1
ATOM 703 C CA . LEU A 1 89 ? -0.587 -6.007 14.572 1.00 97.44 89 LEU A CA 1
ATOM 704 C C . LEU A 1 89 ? 0.348 -7.214 14.529 1.00 97.44 89 LEU A C 1
ATOM 706 O O . LEU A 1 89 ? 1.420 -7.166 13.927 1.00 97.44 89 LEU A O 1
ATOM 710 N N . GLN A 1 90 ? -0.087 -8.310 15.141 1.00 97.19 90 GLN A N 1
ATOM 711 C CA . GLN A 1 90 ? 0.616 -9.588 15.110 1.00 97.19 90 GLN A CA 1
ATOM 712 C C . GLN A 1 90 ? -0.127 -10.567 14.207 1.00 97.19 90 GLN A C 1
ATOM 714 O O . GLN A 1 90 ? -1.358 -10.624 14.232 1.00 97.19 90 GLN A O 1
ATOM 719 N N . ARG A 1 91 ? 0.620 -11.362 13.435 1.00 97.56 91 ARG A N 1
ATOM 720 C CA . ARG A 1 91 ? 0.038 -12.404 12.583 1.00 97.56 91 ARG A CA 1
ATOM 721 C C . ARG A 1 91 ? -0.806 -13.374 13.417 1.00 97.56 91 ARG A C 1
ATOM 723 O O . ARG A 1 91 ? -0.426 -13.722 14.534 1.00 97.56 91 ARG A O 1
ATOM 730 N N . ASP A 1 92 ? -1.960 -13.756 12.880 1.00 97.25 92 ASP A N 1
ATOM 731 C CA . ASP A 1 92 ? -2.941 -14.666 13.485 1.00 97.25 92 ASP A CA 1
ATOM 732 C C . ASP A 1 92 ? -3.514 -14.186 14.834 1.00 97.25 92 ASP A C 1
ATOM 734 O O . ASP A 1 92 ? -4.156 -14.952 15.560 1.00 97.25 92 ASP A O 1
ATOM 738 N N . LYS A 1 93 ? -3.320 -12.908 15.192 1.00 98.00 93 LYS A N 1
ATOM 739 C CA . LYS A 1 93 ? -3.955 -12.280 16.356 1.00 98.00 93 LYS A CA 1
ATOM 740 C C . LYS A 1 93 ? -5.096 -11.363 15.920 1.00 98.00 93 LYS A C 1
ATOM 742 O O . LYS A 1 93 ? -4.923 -10.612 14.959 1.00 98.00 93 LYS A O 1
ATOM 747 N N . PRO A 1 94 ? -6.250 -11.405 16.608 1.00 97.50 94 PRO A N 1
ATOM 748 C CA . PRO A 1 94 ? -7.369 -10.539 16.281 1.00 97.50 94 PRO A CA 1
ATOM 749 C C . PRO A 1 94 ? -7.095 -9.107 16.746 1.00 97.50 94 PRO A C 1
ATOM 751 O O . PRO A 1 94 ? -6.689 -8.878 17.884 1.00 97.50 94 PRO A O 1
ATOM 754 N N . PHE A 1 95 ? -7.393 -8.148 15.878 1.00 97.44 95 PHE A N 1
ATOM 755 C CA . PHE A 1 95 ? -7.576 -6.744 16.216 1.00 97.44 95 PHE A CA 1
ATOM 756 C C . PHE A 1 95 ? -9.072 -6.430 16.244 1.00 97.44 95 PHE A C 1
ATOM 758 O O . PHE A 1 95 ? -9.803 -6.780 15.311 1.00 97.44 95 PHE A O 1
ATOM 765 N N . ILE A 1 96 ? -9.529 -5.751 17.297 1.00 96.81 96 ILE A N 1
ATOM 766 C CA . ILE A 1 96 ? -10.941 -5.395 17.456 1.00 96.81 96 ILE A CA 1
ATOM 767 C C . ILE A 1 96 ? -11.176 -3.980 16.938 1.00 96.81 96 ILE A C 1
ATOM 769 O O . ILE A 1 96 ? -10.954 -2.992 17.641 1.00 96.81 96 ILE A O 1
ATOM 773 N N . LEU A 1 97 ? -11.706 -3.877 15.723 1.00 95.75 97 LEU A N 1
ATOM 774 C CA . LEU A 1 97 ? -12.145 -2.609 15.166 1.00 95.75 97 LEU A CA 1
ATOM 775 C C . LEU A 1 97 ? -13.523 -2.244 15.727 1.00 95.75 97 LEU A C 1
ATOM 777 O O . LEU A 1 97 ? -14.551 -2.797 15.324 1.00 95.75 97 LEU A O 1
ATOM 781 N N . LYS A 1 98 ? -13.538 -1.293 16.662 1.00 95.00 98 LYS A N 1
ATOM 782 C CA . LYS A 1 98 ? -14.749 -0.877 17.374 1.00 95.00 98 LYS A CA 1
ATOM 783 C C . LYS A 1 98 ? -15.810 -0.310 16.441 1.00 95.00 98 LYS A C 1
ATOM 785 O O . LYS A 1 98 ? -15.493 0.382 15.474 1.00 95.00 98 LYS A O 1
ATOM 790 N N . LYS A 1 99 ? -17.075 -0.582 16.746 1.00 93.88 99 LYS A N 1
ATOM 791 C CA . LYS A 1 99 ? -18.213 0.021 16.044 1.00 93.88 99 LYS A CA 1
ATOM 792 C C . LYS A 1 99 ? -18.141 1.546 16.036 1.00 93.88 99 LYS A C 1
ATOM 794 O O . LYS A 1 99 ? -17.717 2.152 17.018 1.00 93.88 99 LYS A O 1
ATOM 799 N N . ASN A 1 100 ? -18.623 2.166 14.962 1.00 90.69 100 ASN A N 1
ATOM 800 C CA . ASN A 1 100 ? -18.642 3.624 14.775 1.00 90.69 100 ASN A CA 1
ATOM 801 C C . ASN A 1 100 ? -17.279 4.315 14.966 1.00 90.69 100 ASN A C 1
ATOM 803 O O . ASN A 1 100 ? -17.234 5.488 15.348 1.00 90.69 100 ASN A O 1
ATOM 807 N N . SER A 1 101 ? -16.175 3.610 14.713 1.00 91.44 101 SER A N 1
ATOM 808 C CA . SER A 1 101 ? -14.820 4.120 14.922 1.00 91.44 101 SER A CA 1
ATOM 809 C C . SER A 1 101 ? -14.054 4.290 13.611 1.00 91.44 101 SER A C 1
ATOM 811 O O . SER A 1 101 ? -14.449 3.809 12.544 1.00 91.44 101 SER A O 1
ATOM 813 N N . ILE A 1 102 ? -12.942 5.009 13.706 1.00 92.69 102 ILE A N 1
ATOM 814 C CA . ILE A 1 102 ? -11.933 5.126 12.660 1.00 92.69 102 ILE A CA 1
ATOM 815 C C . ILE A 1 102 ? -10.585 4.765 13.272 1.00 92.69 102 ILE A C 1
ATOM 817 O O . ILE A 1 102 ? -10.251 5.214 14.369 1.00 92.69 102 ILE A O 1
ATOM 821 N N . VAL A 1 103 ? -9.807 3.975 12.542 1.00 94.94 103 VAL A N 1
ATOM 822 C CA . VAL A 1 103 ? -8.410 3.691 12.866 1.00 94.94 103 VAL A CA 1
ATOM 823 C C . VAL A 1 103 ? -7.532 3.981 11.656 1.00 94.94 103 VAL A C 1
ATOM 825 O O . VAL A 1 103 ? -8.007 4.010 10.522 1.00 94.94 103 VAL A O 1
ATOM 828 N N . PHE A 1 104 ? -6.241 4.193 11.884 1.00 95.38 104 PHE A N 1
ATOM 829 C CA . PHE A 1 104 ? -5.267 4.424 10.824 1.00 95.38 104 PHE A CA 1
ATOM 830 C C . PHE A 1 104 ? -4.252 3.291 10.806 1.00 95.38 104 PHE A C 1
ATOM 832 O O . PHE A 1 104 ? -3.440 3.155 11.718 1.00 95.38 104 PHE A O 1
ATOM 839 N N . VAL A 1 105 ? -4.300 2.487 9.750 1.00 96.50 105 VAL A N 1
ATOM 840 C CA . VAL A 1 105 ? -3.439 1.323 9.553 1.00 96.50 105 VAL A CA 1
ATOM 841 C C . VAL A 1 105 ? -2.205 1.761 8.778 1.00 96.50 105 VAL A C 1
ATOM 843 O O . VAL A 1 105 ? -2.280 2.080 7.591 1.00 96.50 105 VAL A O 1
ATOM 846 N N . PHE A 1 106 ? -1.060 1.803 9.444 1.00 97.50 106 PHE A N 1
ATOM 847 C CA . PHE A 1 106 ? 0.234 1.999 8.814 1.00 97.50 106 PHE A CA 1
ATOM 848 C C . PHE A 1 106 ? 0.773 0.629 8.411 1.00 97.50 106 PHE A C 1
ATOM 850 O O . PHE A 1 106 ? 1.363 -0.080 9.226 1.00 97.50 106 PHE A O 1
ATOM 857 N N . ILE A 1 107 ? 0.518 0.224 7.170 1.00 97.19 107 ILE A N 1
ATOM 858 C CA . ILE A 1 107 ? 0.780 -1.150 6.715 1.00 97.19 107 ILE A CA 1
ATOM 859 C C . ILE A 1 107 ? 2.272 -1.476 6.728 1.00 97.19 107 ILE A C 1
ATOM 861 O O . ILE A 1 107 ? 3.080 -0.609 6.417 1.00 97.19 107 ILE A O 1
ATOM 865 N N . GLU A 1 108 ? 2.657 -2.698 7.084 1.00 97.69 108 GLU A N 1
ATOM 866 C CA . GLU A 1 108 ? 4.062 -3.137 7.121 1.00 97.69 108 GLU A CA 1
ATOM 867 C C . GLU A 1 108 ? 4.733 -3.070 5.740 1.00 97.69 108 GLU A C 1
ATOM 869 O O . GLU A 1 108 ? 5.880 -2.631 5.632 1.00 97.69 108 GLU A O 1
ATOM 874 N N . THR A 1 109 ? 4.000 -3.433 4.683 1.00 97.94 109 THR A N 1
ATOM 875 C CA . THR A 1 109 ? 4.491 -3.405 3.302 1.00 97.94 109 THR A CA 1
ATOM 876 C C . THR A 1 109 ? 4.958 -2.009 2.894 1.00 97.94 109 THR A C 1
ATOM 878 O O . THR A 1 109 ? 4.233 -1.014 3.001 1.00 97.94 109 THR A O 1
ATOM 881 N N . LYS A 1 110 ? 6.186 -1.950 2.380 1.00 98.44 110 LYS A N 1
ATOM 882 C CA . LYS A 1 110 ? 6.824 -0.750 1.852 1.00 98.44 110 LYS A CA 1
ATOM 883 C C . LYS A 1 110 ? 6.773 -0.773 0.328 1.00 98.44 110 LYS A C 1
ATOM 885 O O . LYS A 1 110 ? 7.055 -1.787 -0.304 1.00 98.44 110 LYS A O 1
ATOM 890 N N . PHE A 1 111 ? 6.433 0.367 -0.255 1.00 98.56 111 PHE A N 1
ATOM 891 C CA . PHE A 1 111 ? 6.434 0.579 -1.695 1.00 98.56 111 PHE A CA 1
ATOM 892 C C . PHE A 1 111 ? 7.669 1.366 -2.110 1.00 98.56 111 PHE A C 1
ATOM 894 O O . PHE A 1 111 ? 8.107 2.272 -1.397 1.00 98.56 111 PHE A O 1
ATOM 901 N N . PHE A 1 112 ? 8.181 1.033 -3.287 1.00 98.50 112 PHE A N 1
ATOM 902 C CA . PHE A 1 112 ? 9.308 1.678 -3.947 1.00 98.50 112 PHE A CA 1
ATOM 903 C C . PHE A 1 112 ? 8.933 1.970 -5.401 1.00 98.50 112 PHE A C 1
ATOM 905 O O . PHE A 1 112 ? 9.487 1.389 -6.328 1.00 98.50 112 PHE A O 1
ATOM 912 N N . LEU A 1 113 ? 7.918 2.805 -5.614 1.00 98.44 113 LEU A N 1
ATOM 913 C CA . LEU A 1 113 ? 7.321 2.990 -6.934 1.00 98.44 113 LEU A CA 1
ATOM 914 C C . LEU A 1 113 ? 8.284 3.739 -7.860 1.00 98.44 113 LEU A C 1
ATOM 916 O O . LEU A 1 113 ? 8.607 4.893 -7.564 1.00 98.44 113 LEU A O 1
ATOM 920 N N . PRO A 1 114 ? 8.715 3.148 -8.990 1.00 98.00 114 PRO A N 1
ATOM 921 C CA . PRO A 1 114 ? 9.449 3.886 -10.011 1.00 98.00 114 PRO A CA 1
ATOM 922 C C . PRO A 1 114 ? 8.631 5.059 -10.571 1.00 98.00 114 PRO A C 1
ATOM 924 O O . PRO A 1 114 ? 7.403 5.073 -10.485 1.00 98.00 114 PRO A O 1
ATOM 927 N N . ASP A 1 115 ? 9.295 6.024 -11.210 1.00 96.94 115 ASP A N 1
ATOM 928 C CA . ASP A 1 115 ? 8.668 7.225 -11.787 1.00 96.94 115 ASP A CA 1
ATOM 929 C C . ASP A 1 115 ? 7.646 6.905 -12.902 1.00 96.94 115 ASP A C 1
ATOM 931 O O . ASP A 1 115 ? 6.879 7.780 -13.298 1.00 96.94 115 ASP A O 1
ATOM 935 N N . TYR A 1 116 ? 7.607 5.660 -13.385 1.00 97.06 116 TYR A N 1
ATOM 936 C CA . TYR A 1 116 ? 6.722 5.173 -14.445 1.00 97.06 116 TYR A CA 1
ATOM 937 C C . TYR A 1 116 ? 5.638 4.191 -13.971 1.00 97.06 116 TYR A C 1
ATOM 939 O O . TYR A 1 116 ? 4.891 3.689 -14.810 1.00 97.06 116 TYR A O 1
ATOM 947 N N . ILE A 1 117 ? 5.516 3.926 -12.663 1.00 98.38 117 ILE A N 1
ATOM 948 C CA . ILE A 1 117 ? 4.461 3.072 -12.093 1.00 98.38 117 ILE A CA 1
ATOM 949 C C . ILE A 1 117 ? 3.647 3.861 -11.072 1.00 98.38 117 ILE A C 1
ATOM 951 O O . ILE A 1 117 ? 4.175 4.302 -10.056 1.00 98.38 117 ILE A O 1
ATOM 955 N N . ALA A 1 118 ? 2.344 3.979 -11.306 1.00 98.12 118 ALA A N 1
ATOM 956 C CA . ALA A 1 118 ? 1.390 4.418 -10.293 1.00 98.12 118 ALA A CA 1
ATOM 957 C C . ALA A 1 118 ? 0.660 3.210 -9.704 1.00 98.12 118 ALA A C 1
ATOM 959 O O . ALA A 1 118 ? 0.508 2.187 -10.379 1.00 98.12 118 ALA A O 1
ATOM 960 N N . ILE A 1 119 ? 0.148 3.344 -8.479 1.00 98.25 119 ILE A N 1
ATOM 961 C CA . ILE A 1 119 ? -0.735 2.325 -7.902 1.00 98.25 119 ILE A CA 1
ATOM 962 C C . ILE A 1 119 ? -2.069 2.911 -7.470 1.00 98.25 119 ILE A C 1
ATOM 964 O O . ILE A 1 119 ? -2.160 4.060 -7.038 1.00 98.25 119 ILE A O 1
ATOM 968 N N . ARG A 1 120 ? -3.108 2.089 -7.555 1.00 97.12 120 ARG A N 1
ATOM 969 C CA . ARG A 1 120 ? -4.400 2.319 -6.909 1.00 97.12 120 ARG A CA 1
ATOM 970 C C . ARG A 1 120 ? -4.694 1.153 -5.999 1.00 97.12 120 ARG A C 1
ATOM 972 O O . ARG A 1 120 ? -4.269 0.037 -6.277 1.00 97.12 120 ARG A O 1
ATOM 979 N N . PHE A 1 121 ? -5.424 1.398 -4.922 1.00 95.69 121 PHE A N 1
ATOM 980 C CA . PHE A 1 121 ? -5.829 0.310 -4.049 1.00 95.69 121 PHE A CA 1
ATOM 981 C C . PHE A 1 121 ? -7.267 0.425 -3.581 1.00 95.69 121 PHE A C 1
ATOM 983 O O . PHE A 1 121 ? -7.787 1.517 -3.368 1.00 95.69 121 PHE A O 1
ATOM 990 N N . ASN A 1 122 ? -7.891 -0.735 -3.403 1.00 94.19 122 ASN A N 1
ATOM 991 C CA . ASN A 1 122 ? -9.255 -0.879 -2.920 1.00 94.19 122 ASN A CA 1
ATOM 992 C C . ASN A 1 122 ? -9.282 -1.834 -1.729 1.00 94.19 122 ASN A C 1
ATOM 994 O O . ASN A 1 122 ? -8.489 -2.774 -1.658 1.00 94.19 122 ASN A O 1
ATOM 998 N N . LEU A 1 123 ? -10.220 -1.619 -0.808 1.00 94.94 123 LEU A N 1
ATOM 999 C CA . LEU A 1 123 ? -10.449 -2.547 0.295 1.00 94.94 123 LEU A CA 1
ATOM 1000 C C . LEU A 1 123 ? -10.893 -3.914 -0.243 1.00 94.94 123 LEU A C 1
ATOM 1002 O O . LEU A 1 123 ? -11.638 -4.001 -1.224 1.00 94.94 123 LEU A O 1
ATOM 1006 N N . LYS A 1 124 ? -10.458 -4.999 0.402 1.00 94.56 124 LYS A N 1
ATOM 1007 C CA . LYS A 1 124 ? -10.919 -6.347 0.064 1.00 94.56 124 LYS A CA 1
ATOM 1008 C C . LYS A 1 124 ? -12.443 -6.419 0.172 1.00 94.56 124 LYS A C 1
ATOM 1010 O O . LYS A 1 124 ? -13.021 -6.016 1.179 1.00 94.56 124 LYS A O 1
ATOM 1015 N N . ILE A 1 125 ? -13.094 -6.981 -0.850 1.00 92.94 125 ILE A N 1
ATOM 1016 C CA . ILE A 1 125 ? -14.563 -6.998 -0.955 1.00 92.94 125 ILE A CA 1
ATOM 1017 C C . ILE A 1 125 ? -15.250 -7.633 0.262 1.00 92.94 125 ILE A C 1
ATOM 1019 O O . ILE A 1 125 ? -16.313 -7.185 0.675 1.00 92.94 125 ILE A O 1
ATOM 1023 N N . THR A 1 126 ? -14.618 -8.622 0.900 1.00 93.75 126 THR A N 1
ATOM 1024 C CA . THR A 1 126 ? -15.140 -9.249 2.122 1.00 93.75 126 THR A CA 1
ATOM 1025 C C . THR A 1 126 ? -15.205 -8.273 3.296 1.00 93.75 126 THR A C 1
ATOM 1027 O O . THR A 1 126 ? -16.127 -8.359 4.095 1.00 93.75 126 THR A O 1
ATOM 1030 N N . LEU A 1 127 ? -14.269 -7.326 3.398 1.00 94.44 127 LEU A N 1
ATOM 1031 C CA . LEU A 1 127 ? -14.289 -6.269 4.414 1.00 94.44 127 LEU A CA 1
ATOM 1032 C C . LEU A 1 127 ? -15.335 -5.201 4.069 1.00 94.44 127 LEU A C 1
ATOM 1034 O O . LEU A 1 127 ? -16.067 -4.762 4.951 1.00 94.44 127 LEU A O 1
ATOM 1038 N N . VAL A 1 128 ? -15.477 -4.857 2.784 1.00 93.25 128 VAL A N 1
ATOM 1039 C CA . VAL A 1 128 ? -16.539 -3.951 2.308 1.00 93.25 128 VAL A CA 1
ATOM 1040 C C . VAL A 1 128 ? -17.925 -4.510 2.641 1.00 93.25 128 VAL A C 1
ATOM 1042 O O . VAL A 1 128 ? -18.764 -3.801 3.185 1.00 93.25 128 VAL A O 1
ATOM 1045 N N . HIS A 1 129 ? -18.165 -5.799 2.384 1.00 93.06 129 HIS A N 1
ATOM 1046 C CA . HIS A 1 129 ? -19.436 -6.462 2.705 1.00 93.06 129 HIS A CA 1
ATOM 1047 C C . HIS A 1 129 ? -19.699 -6.578 4.212 1.00 93.06 129 HIS A C 1
ATOM 1049 O O . HIS A 1 129 ? -20.851 -6.690 4.618 1.00 93.06 129 HIS A O 1
ATOM 1055 N N . ARG A 1 130 ? -18.653 -6.506 5.045 1.00 92.69 130 ARG A N 1
ATOM 1056 C CA . ARG A 1 130 ? -18.781 -6.371 6.503 1.00 92.69 130 ARG A CA 1
ATOM 1057 C C . ARG A 1 130 ? -19.105 -4.936 6.938 1.00 92.69 130 ARG A C 1
ATOM 1059 O O . ARG A 1 130 ? -19.155 -4.680 8.127 1.00 92.69 130 ARG A O 1
ATOM 1066 N N . GLY A 1 131 ? -19.316 -4.000 6.011 1.00 92.25 131 GLY A N 1
ATOM 1067 C CA . GLY A 1 131 ? -19.631 -2.601 6.313 1.00 92.25 131 GLY A CA 1
ATOM 1068 C C . GLY A 1 131 ? -18.414 -1.749 6.684 1.00 92.25 131 GLY A C 1
ATOM 1069 O O . GLY A 1 131 ? -18.573 -0.634 7.185 1.00 92.25 131 GLY A O 1
ATOM 1070 N N . LEU A 1 132 ? -17.200 -2.253 6.433 1.00 94.12 132 LEU A N 1
ATOM 1071 C CA . LEU A 1 132 ? -15.973 -1.480 6.596 1.00 94.12 132 LEU A CA 1
ATOM 1072 C C . LEU A 1 132 ? -15.724 -0.610 5.370 1.00 94.12 132 LEU A C 1
ATOM 1074 O O . LEU A 1 132 ? -15.964 -1.025 4.236 1.00 94.12 132 LEU A O 1
ATOM 1078 N N . LEU A 1 133 ? -15.190 0.587 5.601 1.00 92.12 133 LEU A N 1
ATOM 1079 C CA . LEU A 1 133 ? -14.900 1.537 4.536 1.00 92.12 133 LEU A CA 1
ATOM 1080 C C . LEU A 1 133 ? -13.456 2.019 4.580 1.00 92.12 133 LEU A C 1
ATOM 1082 O O . LEU A 1 133 ? -12.885 2.304 5.630 1.00 92.12 133 LEU A O 1
ATOM 1086 N N . LEU A 1 134 ? -12.914 2.171 3.382 1.00 87.38 134 LEU A N 1
ATOM 1087 C CA . LEU A 1 134 ? -11.660 2.836 3.067 1.00 87.38 134 LEU A CA 1
ATOM 1088 C C . LEU A 1 134 ? -12.009 3.936 2.055 1.00 87.38 134 LEU A C 1
ATOM 1090 O O . LEU A 1 134 ? -12.917 3.747 1.242 1.00 87.38 134 LEU A O 1
ATOM 1094 N N . GLY A 1 135 ? -11.339 5.091 2.126 1.00 68.69 135 GLY A N 1
ATOM 1095 C CA . GLY A 1 135 ? -11.564 6.202 1.188 1.00 68.69 135 GLY A CA 1
ATOM 1096 C C . GLY A 1 135 ? -11.510 5.768 -0.289 1.00 68.69 135 GLY A C 1
ATOM 1097 O O . GLY A 1 135 ? -10.899 4.763 -0.633 1.00 68.69 135 GLY A O 1
ATOM 1098 N N . THR A 1 136 ? -12.162 6.504 -1.187 1.00 59.97 136 THR A N 1
ATOM 1099 C CA . THR A 1 136 ? -12.374 6.072 -2.583 1.00 59.97 136 THR A CA 1
ATOM 1100 C C . THR A 1 136 ? -11.069 5.865 -3.362 1.00 59.97 136 THR A C 1
ATOM 1102 O O . THR A 1 136 ? -10.456 6.846 -3.782 1.00 59.97 136 THR A O 1
ATOM 1105 N N . GLY A 1 137 ? -10.682 4.603 -3.587 1.00 66.44 137 GLY A N 1
ATOM 1106 C CA . GLY A 1 137 ? -9.671 4.160 -4.560 1.00 66.44 137 GLY A CA 1
ATOM 1107 C C . GLY A 1 137 ? -8.439 5.065 -4.707 1.00 66.44 137 GLY A C 1
ATOM 1108 O O . GLY A 1 137 ? -8.168 5.513 -5.827 1.00 66.44 137 GLY A O 1
ATOM 1109 N N . PRO A 1 138 ? -7.737 5.412 -3.610 1.00 84.12 138 PRO A N 1
ATOM 1110 C CA . PRO A 1 138 ? -6.673 6.407 -3.630 1.00 84.12 138 PRO A CA 1
ATOM 1111 C C . PRO A 1 138 ? -5.570 6.032 -4.623 1.00 84.12 138 PRO A C 1
ATOM 1113 O O . PRO A 1 138 ? -5.070 4.906 -4.646 1.00 84.12 138 PRO A O 1
ATOM 1116 N N . LEU A 1 139 ? -5.196 7.013 -5.443 1.00 92.75 139 LEU A N 1
ATOM 1117 C CA . LEU A 1 139 ? -4.029 6.947 -6.312 1.00 92.75 139 LEU A CA 1
ATOM 1118 C C . LEU A 1 139 ? -2.787 7.289 -5.488 1.00 92.75 139 LEU A C 1
ATOM 1120 O O . LEU A 1 139 ? -2.759 8.309 -4.798 1.00 92.75 139 LEU A O 1
ATOM 1124 N N . VAL A 1 140 ? -1.759 6.457 -5.590 1.00 96.38 140 VAL A N 1
ATOM 1125 C CA . VAL A 1 140 ? -0.422 6.765 -5.087 1.00 96.38 140 VAL A CA 1
ATOM 1126 C C . VAL A 1 140 ? 0.451 7.100 -6.286 1.00 96.38 140 VAL A C 1
ATOM 1128 O O . VAL A 1 140 ? 0.580 6.308 -7.225 1.00 96.38 140 VAL A O 1
ATOM 1131 N N . ASP A 1 141 ? 1.011 8.305 -6.246 1.00 97.06 141 ASP A N 1
ATOM 1132 C CA . ASP A 1 141 ? 1.793 8.857 -7.343 1.00 97.06 141 ASP A CA 1
ATOM 1133 C C . ASP A 1 141 ? 3.082 8.044 -7.594 1.00 97.06 141 ASP A C 1
ATOM 1135 O O . ASP A 1 141 ? 3.724 7.589 -6.638 1.00 97.06 141 ASP A O 1
ATOM 1139 N N . PRO A 1 142 ? 3.508 7.904 -8.862 1.00 97.75 142 PRO A N 1
ATOM 1140 C CA . PRO A 1 142 ? 4.805 7.324 -9.202 1.00 97.75 142 PRO A CA 1
ATOM 1141 C C . PRO A 1 142 ? 5.956 8.069 -8.534 1.00 97.75 142 PRO A C 1
ATOM 1143 O O . PRO A 1 142 ? 5.884 9.281 -8.355 1.00 97.75 142 PRO A O 1
ATOM 1146 N N . GLY A 1 143 ? 7.033 7.363 -8.192 1.00 97.50 143 GLY A N 1
ATOM 1147 C CA . GLY A 1 143 ? 8.164 7.919 -7.439 1.00 97.50 143 GLY A CA 1
ATOM 1148 C C . GLY A 1 143 ? 7.962 7.937 -5.915 1.00 97.50 143 GLY A C 1
ATOM 1149 O O . GLY A 1 143 ? 8.863 8.381 -5.180 1.00 97.50 143 GLY A O 1
ATOM 1150 N N . PHE A 1 144 ? 6.799 7.482 -5.427 1.00 98.12 144 PHE A N 1
ATOM 1151 C CA . PHE A 1 144 ? 6.525 7.280 -4.006 1.00 98.12 144 PHE A CA 1
ATOM 1152 C C . PHE A 1 144 ? 7.410 6.177 -3.424 1.00 98.12 144 PHE A C 1
ATOM 1154 O O . PHE A 1 144 ? 7.517 5.080 -3.967 1.00 98.12 144 PHE A O 1
ATOM 1161 N N . VAL A 1 145 ? 7.991 6.459 -2.261 1.00 98.31 145 VAL A N 1
ATOM 1162 C CA . VAL A 1 145 ? 8.730 5.477 -1.467 1.00 98.31 145 VAL A CA 1
ATOM 1163 C C . VAL A 1 145 ? 8.226 5.549 -0.038 1.00 98.31 145 VAL A C 1
ATOM 1165 O O . VAL A 1 145 ? 8.253 6.632 0.549 1.00 98.31 145 VAL A O 1
ATOM 1168 N N . GLY A 1 146 ? 7.787 4.433 0.536 1.00 97.88 146 GLY A N 1
ATOM 1169 C CA . GLY A 1 146 ? 7.342 4.379 1.928 1.00 97.88 146 GLY A CA 1
ATOM 1170 C C . GLY A 1 146 ? 6.202 3.399 2.187 1.00 97.88 146 GLY A C 1
ATOM 1171 O O . GLY A 1 146 ? 5.786 2.641 1.316 1.00 97.88 146 GLY A O 1
ATOM 1172 N N . ARG A 1 147 ? 5.704 3.421 3.423 1.00 97.50 147 ARG A N 1
ATOM 1173 C CA . ARG A 1 147 ? 4.527 2.666 3.870 1.00 97.50 147 ARG A CA 1
ATOM 1174 C C . ARG A 1 147 ? 3.275 3.533 3.713 1.00 97.50 147 ARG A C 1
ATOM 1176 O O . ARG A 1 147 ? 3.344 4.761 3.857 1.00 97.50 147 ARG A O 1
ATOM 1183 N N . LEU A 1 148 ? 2.139 2.907 3.419 1.00 96.12 148 LEU A N 1
ATOM 1184 C CA . LEU A 1 148 ? 0.859 3.612 3.315 1.00 96.12 148 LEU A CA 1
ATOM 1185 C C . LEU A 1 148 ? 0.215 3.742 4.697 1.00 96.12 148 LEU A C 1
ATOM 1187 O O . LEU A 1 148 ? 0.255 2.811 5.497 1.00 96.12 148 LEU A O 1
ATOM 1191 N N . LEU A 1 149 ? -0.394 4.897 4.963 1.00 95.12 149 LEU A N 1
ATOM 1192 C CA . LEU A 1 149 ? -1.244 5.114 6.130 1.00 95.12 149 LEU A CA 1
ATOM 1193 C C . LEU A 1 149 ? -2.700 5.142 5.668 1.00 95.12 149 LEU A C 1
ATOM 1195 O O . LEU A 1 149 ? -3.126 6.083 4.999 1.00 95.12 149 LEU A O 1
ATOM 1199 N N . ILE A 1 150 ? -3.444 4.095 6.001 1.00 94.31 150 ILE A N 1
ATOM 1200 C CA . ILE A 1 150 ? -4.773 3.830 5.461 1.00 94.31 150 ILE A CA 1
ATOM 1201 C C . ILE A 1 150 ? -5.821 4.088 6.549 1.00 94.31 150 ILE A C 1
ATOM 1203 O O . ILE A 1 150 ? -5.821 3.378 7.555 1.00 94.31 150 ILE A O 1
ATOM 1207 N N . PRO A 1 151 ? -6.727 5.068 6.379 1.00 93.81 151 PRO A N 1
ATOM 1208 C CA . PRO A 1 151 ? -7.878 5.201 7.260 1.00 93.81 151 PRO A CA 1
ATOM 1209 C C . PR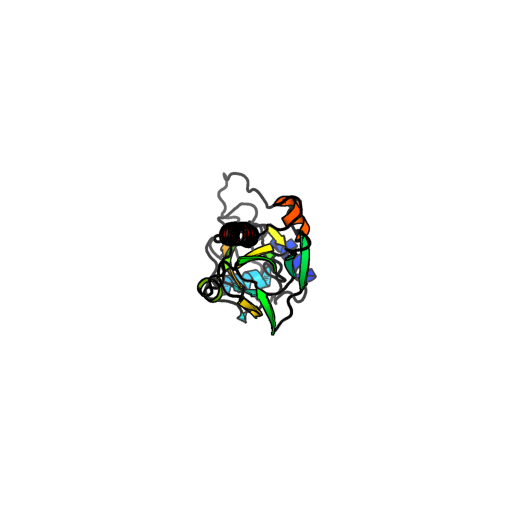O A 1 151 ? -8.856 4.051 7.001 1.00 93.81 151 PRO A C 1
ATOM 1211 O O . PRO A 1 151 ? -9.282 3.829 5.864 1.00 93.81 151 PRO A O 1
ATOM 1214 N N . LEU A 1 152 ? -9.215 3.336 8.061 1.00 94.75 152 LEU A N 1
ATOM 1215 C CA . LEU A 1 152 ? -10.194 2.260 8.047 1.00 94.75 152 LEU A CA 1
ATOM 1216 C C . LEU A 1 152 ? -11.339 2.628 8.988 1.00 94.75 152 LEU A C 1
ATOM 1218 O O . LEU A 1 152 ? -11.149 2.790 10.194 1.00 94.75 152 LEU A O 1
ATOM 1222 N N . HIS A 1 153 ? -12.529 2.770 8.420 1.00 93.81 153 HIS A N 1
ATOM 1223 C CA . HIS A 1 153 ? -13.741 3.100 9.151 1.00 93.81 153 HIS A CA 1
ATOM 1224 C C . HIS A 1 153 ? -14.561 1.843 9.409 1.00 93.81 153 HIS A C 1
ATOM 1226 O O . HIS A 1 153 ? -14.797 1.050 8.496 1.00 93.81 153 HIS A O 1
ATOM 1232 N N . ASN A 1 154 ? -15.071 1.726 10.630 1.00 94.50 154 ASN A N 1
ATOM 1233 C CA . ASN A 1 154 ? -16.188 0.853 10.942 1.00 94.50 154 ASN A CA 1
ATOM 1234 C C . ASN A 1 154 ? -17.416 1.723 11.209 1.00 94.50 154 ASN A C 1
ATOM 1236 O O . ASN A 1 154 ? -17.524 2.342 12.265 1.00 94.50 154 ASN A O 1
ATOM 1240 N N . LEU A 1 155 ? -18.327 1.780 10.238 1.00 88.62 155 LEU A N 1
ATOM 1241 C CA . LEU A 1 155 ? -19.585 2.524 10.349 1.00 88.62 155 LEU A CA 1
ATOM 1242 C C . LEU A 1 155 ? -20.767 1.632 10.756 1.00 88.62 155 LEU A C 1
ATOM 1244 O O . LEU A 1 155 ? -21.917 2.052 10.649 1.00 88.62 155 LEU A O 1
ATOM 1248 N N . THR A 1 156 ? -20.508 0.394 11.181 1.00 93.00 156 THR A N 1
ATOM 1249 C CA . THR A 1 156 ? -21.556 -0.540 11.593 1.00 93.00 156 THR A CA 1
ATOM 1250 C C . THR A 1 156 ? -21.872 -0.393 13.081 1.00 93.00 156 THR A C 1
ATOM 1252 O O . THR A 1 156 ? -21.201 0.319 13.834 1.00 93.00 156 THR A O 1
ATOM 1255 N N . SER A 1 157 ? -22.928 -1.077 13.522 1.00 92.25 157 SER A N 1
ATOM 1256 C CA . SER A 1 157 ? -23.311 -1.191 14.931 1.00 92.25 157 SER A CA 1
ATOM 1257 C C . SER A 1 157 ? -22.559 -2.291 15.688 1.00 92.25 157 SER A C 1
ATOM 1259 O O . SER A 1 157 ? -22.826 -2.488 16.878 1.00 92.25 157 SER A O 1
ATOM 1261 N N . GLU A 1 158 ? -21.643 -2.998 15.027 1.00 94.12 158 GLU A N 1
ATOM 1262 C CA . GLU A 1 158 ? -20.956 -4.178 15.546 1.00 94.12 158 GLU A CA 1
ATOM 1263 C C . GLU A 1 158 ? -19.442 -3.969 15.581 1.00 94.12 158 GLU A C 1
ATOM 1265 O O . GLU A 1 158 ? -18.857 -3.274 14.749 1.00 94.12 158 GLU A O 1
ATOM 1270 N N . ASP A 1 159 ? -18.799 -4.566 16.580 1.00 96.19 159 ASP A N 1
ATOM 1271 C CA . ASP A 1 159 ? -17.345 -4.658 16.591 1.00 96.19 159 ASP A CA 1
ATOM 1272 C C . ASP A 1 159 ? -16.918 -5.696 15.543 1.00 96.19 159 ASP A C 1
ATOM 1274 O O . ASP A 1 159 ? -17.569 -6.727 15.361 1.00 96.19 159 ASP A O 1
ATOM 1278 N N . HIS A 1 160 ? -15.814 -5.434 14.851 1.00 96.25 160 HIS A N 1
ATOM 1279 C CA . HIS A 1 160 ? -15.291 -6.342 13.841 1.00 96.25 160 HIS A CA 1
ATOM 1280 C C . HIS A 1 160 ? -13.907 -6.845 14.220 1.00 96.25 160 HIS A C 1
ATOM 1282 O O . HIS A 1 160 ? -12.981 -6.062 14.413 1.00 96.25 160 HIS A O 1
ATOM 1288 N N . GLU A 1 161 ? -13.763 -8.166 14.260 1.00 96.38 161 GLU A N 1
ATOM 1289 C CA . GLU A 1 161 ? -12.463 -8.818 14.396 1.00 96.38 161 GLU A CA 1
ATOM 1290 C C . GLU A 1 161 ? -11.790 -8.919 13.023 1.00 96.38 161 GLU A C 1
ATOM 1292 O O . GLU A 1 161 ? -12.411 -9.354 12.042 1.00 96.38 161 GLU A O 1
ATOM 1297 N N . ILE A 1 162 ? -10.537 -8.487 12.938 1.00 96.81 162 ILE A N 1
ATOM 1298 C CA . ILE A 1 162 ? -9.688 -8.625 11.750 1.00 96.81 162 ILE A CA 1
ATOM 1299 C C . ILE A 1 162 ? -8.379 -9.243 12.222 1.00 96.81 162 ILE A C 1
ATOM 1301 O O . ILE A 1 162 ? -7.761 -8.710 13.143 1.00 96.81 162 ILE A O 1
ATOM 1305 N N . TYR A 1 163 ? -7.963 -10.363 11.636 1.00 97.75 163 TYR A N 1
ATOM 1306 C CA . TYR A 1 163 ? -6.752 -11.042 12.081 1.00 97.75 163 TYR A CA 1
ATOM 1307 C C . TYR A 1 163 ? -5.530 -10.466 11.378 1.00 97.75 163 TYR A C 1
ATOM 1309 O O . TYR A 1 163 ? -5.553 -10.169 10.182 1.00 97.75 163 TYR A O 1
ATOM 1317 N N . GLY A 1 164 ? -4.440 -10.295 12.125 1.00 97.94 164 GLY A N 1
ATOM 1318 C CA . GLY A 1 164 ? -3.179 -9.883 11.532 1.00 97.94 164 GLY A CA 1
ATOM 1319 C C . GLY A 1 164 ? -2.722 -10.892 10.478 1.00 97.94 164 GLY A C 1
ATOM 1320 O O . GLY A 1 164 ? -2.731 -12.097 10.718 1.00 97.94 164 GLY A O 1
ATOM 1321 N N . GLY A 1 165 ? -2.314 -10.406 9.308 1.00 96.69 165 GLY A N 1
ATOM 1322 C CA . GLY A 1 165 ? -1.958 -11.254 8.165 1.00 96.69 165 GLY A CA 1
ATOM 1323 C C . GLY A 1 165 ? -3.112 -11.532 7.194 1.00 96.69 165 GLY A C 1
ATOM 1324 O O . GLY A 1 165 ? -2.850 -11.944 6.064 1.00 96.69 165 GLY A O 1
ATOM 1325 N N . ASP A 1 166 ? -4.365 -11.244 7.567 1.00 97.00 166 ASP A N 1
ATOM 1326 C CA . ASP A 1 166 ? -5.488 -11.287 6.625 1.00 97.00 166 ASP A CA 1
ATOM 1327 C C . ASP A 1 166 ? -5.306 -10.251 5.511 1.00 97.00 166 ASP A C 1
ATOM 1329 O O . ASP A 1 166 ? -4.735 -9.185 5.714 1.00 97.00 166 ASP A O 1
ATOM 1333 N N . GLY A 1 167 ? -5.846 -10.509 4.322 1.00 96.75 167 GLY A N 1
ATOM 1334 C CA . GLY A 1 167 ? -5.832 -9.518 3.243 1.00 96.75 167 GLY A CA 1
ATOM 1335 C C . GLY A 1 167 ? -6.649 -8.263 3.564 1.00 96.75 167 GLY A C 1
ATOM 1336 O O . GLY A 1 167 ? -7.861 -8.353 3.775 1.00 96.75 167 GLY A O 1
ATOM 1337 N N . LEU A 1 168 ? -6.004 -7.096 3.520 1.00 96.88 168 LEU A N 1
ATOM 1338 C CA . LEU A 1 168 ? -6.619 -5.787 3.743 1.00 96.88 168 LEU A CA 1
ATOM 1339 C C . LEU A 1 168 ? -7.060 -5.133 2.429 1.00 96.88 168 LEU A C 1
ATOM 1341 O O . LEU A 1 168 ? -8.236 -4.809 2.254 1.00 96.88 168 LEU A O 1
ATOM 1345 N N . ILE A 1 169 ? -6.120 -4.933 1.502 1.00 97.00 169 ILE A N 1
ATOM 1346 C CA . ILE A 1 169 ? -6.348 -4.218 0.239 1.00 97.00 169 ILE A CA 1
ATOM 1347 C C . ILE A 1 169 ? -5.860 -5.021 -0.966 1.00 97.00 169 ILE A C 1
ATOM 1349 O O . ILE A 1 169 ? -4.922 -5.810 -0.871 1.00 97.00 169 ILE A O 1
ATOM 1353 N N . TRP A 1 170 ? -6.480 -4.755 -2.113 1.00 97.25 170 TRP A N 1
ATOM 1354 C CA . TRP A 1 170 ? -5.974 -5.125 -3.431 1.00 97.25 170 TRP A CA 1
ATOM 1355 C C . TRP A 1 170 ? -5.303 -3.916 -4.062 1.00 97.25 170 TRP A C 1
ATOM 1357 O O . TRP A 1 170 ? -5.915 -2.850 -4.122 1.00 97.25 170 TRP A O 1
ATOM 1367 N N . VAL A 1 171 ? -4.070 -4.089 -4.531 1.00 98.06 171 VAL A N 1
ATOM 1368 C CA . VAL A 1 171 ? -3.286 -3.048 -5.201 1.00 98.06 171 VAL A CA 1
ATOM 1369 C C . VAL A 1 171 ? -3.189 -3.357 -6.688 1.00 98.06 171 VAL A C 1
ATOM 1371 O O . VAL A 1 171 ? -2.755 -4.439 -7.076 1.00 98.06 171 VAL A O 1
ATOM 1374 N N . GLU A 1 172 ? -3.576 -2.393 -7.508 1.00 98.12 172 GLU A N 1
ATOM 1375 C CA . GLU A 1 172 ? -3.446 -2.384 -8.961 1.00 98.12 172 GLU A CA 1
ATOM 1376 C C . GLU A 1 172 ? -2.237 -1.532 -9.348 1.00 98.12 172 GLU A C 1
ATOM 1378 O O . GLU A 1 172 ? -2.048 -0.440 -8.807 1.00 98.12 172 GLU A O 1
ATOM 1383 N N . PHE A 1 173 ? -1.441 -2.003 -10.307 1.00 98.62 173 PHE A N 1
ATOM 1384 C CA . PHE A 1 173 ? -0.247 -1.309 -10.790 1.00 98.62 173 PHE A CA 1
ATOM 1385 C C . PHE A 1 173 ? -0.491 -0.845 -12.216 1.00 98.62 173 PHE A C 1
ATOM 1387 O O . PHE A 1 173 ? -0.867 -1.640 -13.071 1.00 98.62 173 PHE A O 1
ATOM 1394 N N . THR A 1 174 ? -0.290 0.439 -12.484 1.00 98.50 174 THR A N 1
ATOM 1395 C CA . THR A 1 174 ? -0.463 1.015 -13.819 1.00 98.50 174 THR A CA 1
ATOM 1396 C C . THR A 1 174 ? 0.854 1.586 -14.304 1.00 98.50 174 THR A C 1
ATOM 1398 O O . THR A 1 174 ? 1.426 2.471 -13.661 1.00 98.50 174 THR A O 1
ATOM 1401 N N . LYS A 1 175 ? 1.306 1.115 -15.467 1.00 98.12 175 LYS A N 1
ATOM 1402 C CA . LYS A 1 175 ? 2.430 1.715 -16.179 1.00 98.12 175 LYS A CA 1
ATOM 1403 C C . LYS A 1 175 ? 1.981 2.992 -16.875 1.00 98.12 175 LYS A C 1
ATOM 1405 O O . LYS A 1 175 ? 0.984 3.010 -17.596 1.00 98.12 175 LYS A O 1
ATOM 1410 N N . LEU A 1 176 ? 2.714 4.073 -16.636 1.00 96.56 176 LEU A N 1
ATOM 1411 C CA . LEU A 1 176 ? 2.397 5.382 -17.186 1.00 96.56 176 LEU A CA 1
ATOM 1412 C C . LEU A 1 176 ? 2.705 5.481 -18.678 1.00 96.56 176 LEU A C 1
ATOM 1414 O O . LEU A 1 176 ? 3.545 4.761 -19.214 1.00 96.56 176 LEU A O 1
ATOM 1418 N N . SER A 1 177 ? 2.059 6.450 -19.331 1.00 93.88 177 SER A N 1
ATOM 1419 C CA . SER A 1 177 ? 2.397 6.848 -20.697 1.00 93.88 177 SER A CA 1
ATOM 1420 C C . SER A 1 177 ? 3.895 7.171 -20.837 1.00 93.88 177 SER A C 1
ATOM 1422 O O . SER A 1 177 ? 4.486 7.686 -19.879 1.00 93.88 177 SER A O 1
ATOM 1424 N N . PRO A 1 178 ? 4.496 6.971 -22.023 1.00 91.81 178 PRO A N 1
ATOM 1425 C CA . PRO A 1 178 ? 5.926 7.160 -22.235 1.00 91.81 178 PRO A CA 1
ATOM 1426 C C . PRO A 1 178 ? 6.389 8.576 -21.884 1.00 91.81 178 PRO A C 1
ATOM 1428 O O . PRO A 1 178 ? 5.733 9.567 -22.222 1.00 91.81 178 PRO A O 1
ATOM 1431 N N . HIS A 1 179 ? 7.558 8.682 -21.256 1.00 92.12 179 HIS A N 1
ATOM 1432 C CA . HIS A 1 179 ? 8.233 9.953 -21.023 1.00 92.12 179 HIS A CA 1
ATOM 1433 C C . HIS A 1 179 ? 9.740 9.792 -21.212 1.00 92.12 179 HIS A C 1
ATOM 1435 O O . HIS A 1 179 ? 10.318 8.796 -20.784 1.00 92.12 179 HIS A O 1
ATOM 1441 N N . ARG A 1 180 ? 10.391 10.830 -21.750 1.00 88.56 180 ARG A N 1
ATOM 1442 C CA . ARG A 1 180 ? 11.822 10.854 -22.114 1.00 88.56 180 ARG A CA 1
ATOM 1443 C C . ARG A 1 180 ? 12.803 10.457 -21.001 1.00 88.56 180 ARG A C 1
ATOM 1445 O O . ARG A 1 180 ? 13.966 10.203 -21.278 1.00 88.56 180 ARG A O 1
ATOM 1452 N N . LYS A 1 181 ? 12.353 10.455 -19.742 1.00 86.38 181 LYS A N 1
ATOM 1453 C CA . LYS A 1 181 ? 13.153 10.018 -18.588 1.00 86.38 181 LYS A CA 1
ATOM 1454 C C . LYS A 1 181 ? 13.321 8.498 -18.519 1.00 86.38 181 LYS A C 1
ATOM 1456 O O . LYS A 1 181 ? 14.368 8.069 -18.063 1.00 86.38 181 LYS A O 1
ATOM 1461 N N . TRP A 1 182 ? 12.320 7.725 -18.942 1.00 88.75 182 TRP A N 1
ATOM 1462 C CA . TRP A 1 182 ? 12.290 6.264 -18.785 1.00 88.75 182 TRP A CA 1
ATOM 1463 C C . TRP A 1 182 ? 11.931 5.504 -20.066 1.00 88.75 182 TRP A C 1
ATOM 1465 O O . TRP A 1 182 ? 12.111 4.293 -20.107 1.00 88.75 182 TRP A O 1
ATOM 1475 N N . ASP A 1 183 ? 11.451 6.189 -21.108 1.00 86.81 183 ASP A N 1
ATOM 1476 C CA . ASP A 1 183 ? 11.033 5.581 -22.369 1.00 86.81 183 ASP A CA 1
ATOM 1477 C C . ASP A 1 183 ? 11.508 6.416 -23.570 1.00 86.81 183 ASP A C 1
ATOM 1479 O O . ASP A 1 183 ? 11.212 7.609 -23.687 1.00 86.81 183 ASP A O 1
ATOM 1483 N N . GLN A 1 184 ? 12.249 5.771 -24.473 1.00 83.88 184 GLN A N 1
ATOM 1484 C CA . GLN A 1 184 ? 12.808 6.382 -25.683 1.00 83.88 184 GLN A CA 1
ATOM 1485 C C . GLN A 1 184 ? 11.754 6.630 -26.770 1.00 83.88 184 GLN A C 1
ATOM 1487 O O . GLN A 1 184 ? 11.976 7.453 -27.652 1.00 83.88 184 GLN A O 1
ATOM 1492 N N . SER A 1 185 ? 10.604 5.953 -26.705 1.00 85.06 185 SER A N 1
ATOM 1493 C CA . SER A 1 185 ? 9.476 6.156 -27.621 1.00 85.06 185 SER A CA 1
ATOM 1494 C C . SER A 1 185 ? 8.654 7.411 -27.301 1.00 85.06 185 SER A C 1
ATOM 1496 O O . SER A 1 185 ? 7.702 7.743 -28.012 1.00 85.06 185 SER A O 1
ATOM 1498 N N . ALA A 1 186 ? 9.000 8.123 -26.224 1.00 87.12 186 ALA A N 1
ATOM 1499 C CA . ALA A 1 186 ? 8.284 9.308 -25.791 1.00 87.12 186 ALA A CA 1
ATOM 1500 C C . ALA A 1 186 ? 8.285 10.419 -26.850 1.00 87.12 186 ALA A C 1
ATOM 1502 O O . ALA A 1 186 ? 9.267 10.667 -27.546 1.00 87.12 186 ALA A O 1
ATOM 1503 N N . ARG A 1 187 ? 7.172 11.156 -26.922 1.00 87.56 187 ARG A N 1
ATOM 1504 C CA . ARG A 1 187 ? 7.039 12.316 -27.812 1.00 87.56 187 ARG A CA 1
ATOM 1505 C C . ARG A 1 187 ? 8.115 13.373 -27.510 1.00 87.56 187 ARG A C 1
ATOM 1507 O O . ARG A 1 187 ? 8.281 13.778 -26.361 1.00 87.56 187 ARG A O 1
ATOM 1514 N N . ASN A 1 188 ? 8.769 13.885 -28.553 1.00 80.62 188 ASN A N 1
ATOM 1515 C CA . ASN A 1 188 ? 9.865 14.859 -28.426 1.00 80.62 188 ASN A CA 1
ATOM 1516 C C . ASN A 1 188 ? 9.431 16.190 -27.776 1.00 80.62 188 ASN A C 1
ATOM 1518 O O . ASN A 1 188 ? 10.176 16.763 -26.987 1.00 80.62 188 ASN A O 1
ATOM 1522 N N . ASN A 1 189 ? 8.204 16.648 -28.048 1.00 83.38 189 ASN A N 1
ATOM 1523 C CA . ASN A 1 189 ? 7.667 17.929 -27.565 1.00 83.38 189 ASN A CA 1
ATOM 1524 C C . ASN A 1 189 ? 6.663 17.743 -26.408 1.00 83.38 189 ASN A C 1
ATOM 1526 O O . ASN A 1 189 ? 5.544 18.256 -26.454 1.00 83.38 189 ASN A O 1
ATOM 1530 N N . SER A 1 190 ? 7.008 16.953 -25.386 1.00 83.06 190 SER A N 1
ATOM 1531 C CA . SER A 1 190 ? 6.187 16.835 -24.173 1.00 83.06 190 SER A CA 1
ATOM 1532 C C . SER A 1 190 ? 6.446 17.980 -23.193 1.00 83.06 190 SER A C 1
ATOM 1534 O O . SER A 1 190 ? 7.583 18.420 -23.026 1.00 83.06 190 SER A O 1
ATOM 1536 N N . ALA A 1 191 ? 5.403 18.381 -22.462 1.00 86.69 191 ALA A N 1
ATOM 1537 C CA . ALA A 1 191 ? 5.573 19.150 -21.232 1.00 86.69 191 ALA A CA 1
ATOM 1538 C C . ALA A 1 191 ? 6.437 18.382 -20.211 1.00 86.69 191 ALA A C 1
ATOM 1540 O O . ALA A 1 191 ? 6.577 17.156 -20.298 1.00 86.69 191 ALA A O 1
ATOM 1541 N N . ASP A 1 192 ? 6.994 19.105 -19.242 1.00 86.88 192 ASP A N 1
ATOM 1542 C CA . ASP A 1 192 ? 7.854 18.522 -18.216 1.00 86.88 192 ASP A CA 1
ATOM 1543 C C . ASP A 1 192 ? 7.086 17.601 -17.264 1.00 86.88 192 ASP A C 1
ATOM 1545 O O . ASP A 1 192 ? 6.021 17.945 -16.742 1.00 86.88 192 ASP A O 1
ATOM 1549 N N . TYR A 1 193 ? 7.669 16.435 -16.987 1.00 89.31 193 TYR A N 1
ATOM 1550 C CA . TYR A 1 193 ? 7.170 15.530 -15.961 1.00 89.31 193 TYR A CA 1
ATOM 1551 C C . TYR A 1 193 ? 7.468 16.045 -14.551 1.00 89.31 193 TYR A C 1
ATOM 1553 O O . TYR A 1 193 ? 8.623 16.307 -14.194 1.00 89.31 193 TYR A O 1
ATOM 1561 N N . ARG A 1 194 ? 6.424 16.116 -13.722 1.00 92.25 194 ARG A N 1
ATOM 1562 C CA . ARG A 1 194 ? 6.521 16.466 -12.303 1.00 92.25 194 ARG A CA 1
ATOM 1563 C C . ARG A 1 194 ? 6.842 15.218 -11.481 1.00 92.25 194 ARG A C 1
ATOM 1565 O O . ARG A 1 194 ? 5.942 14.460 -11.143 1.00 92.25 194 ARG A O 1
ATOM 1572 N N . SER A 1 195 ? 8.120 15.027 -11.155 1.00 92.19 195 SER A N 1
ATOM 1573 C CA . SER A 1 195 ? 8.561 13.916 -10.300 1.00 92.19 195 SER A CA 1
ATOM 1574 C C . SER A 1 195 ? 8.052 14.064 -8.862 1.00 92.19 195 SER A C 1
ATOM 1576 O O . SER A 1 195 ? 7.860 15.178 -8.359 1.00 92.19 195 SER A O 1
ATOM 1578 N N . PHE A 1 196 ? 7.887 12.929 -8.180 1.00 94.69 196 PHE A N 1
ATOM 1579 C CA . PHE A 1 196 ? 7.481 12.903 -6.780 1.00 94.69 196 PHE A CA 1
ATOM 1580 C C . PHE A 1 196 ? 8.501 13.626 -5.890 1.00 94.69 196 PHE A C 1
ATOM 1582 O O . PHE A 1 196 ? 9.703 13.360 -5.983 1.00 94.69 196 PHE A O 1
ATOM 1589 N N . PRO A 1 197 ? 8.058 14.531 -5.003 1.00 94.75 197 PRO A N 1
ATOM 1590 C CA . PRO A 1 197 ? 8.965 15.305 -4.169 1.00 94.75 197 PRO A CA 1
ATOM 1591 C C . PRO A 1 197 ? 9.696 14.396 -3.163 1.00 94.75 197 PRO A C 1
ATOM 1593 O O . PRO A 1 197 ? 9.035 13.730 -2.359 1.00 94.75 197 PRO A O 1
ATOM 1596 N N . PRO A 1 198 ? 11.044 14.412 -3.115 1.00 92.50 198 PRO A N 1
ATOM 1597 C CA . PRO A 1 198 ? 11.817 13.573 -2.194 1.00 92.50 198 PRO A CA 1
ATOM 1598 C C . PRO A 1 198 ? 11.441 13.768 -0.719 1.00 92.50 198 PRO A C 1
ATOM 1600 O O . PRO A 1 198 ? 11.443 12.818 0.055 1.00 92.50 198 PRO A O 1
ATOM 1603 N N . THR A 1 199 ? 11.024 14.980 -0.339 1.00 93.12 199 THR A N 1
ATOM 1604 C CA . THR A 1 199 ? 10.578 15.336 1.021 1.00 93.12 199 THR A CA 1
ATOM 1605 C C . THR A 1 199 ? 9.268 14.666 1.452 1.00 93.12 199 THR A C 1
ATOM 1607 O O . THR A 1 199 ? 8.874 14.767 2.614 1.00 93.12 199 THR A O 1
ATOM 1610 N N . LYS A 1 200 ? 8.554 14.003 0.533 1.00 92.69 200 LYS A N 1
ATOM 1611 C CA . LYS A 1 200 ? 7.348 13.217 0.831 1.00 92.69 200 LYS A CA 1
ATOM 1612 C C . LYS A 1 200 ? 7.606 11.705 0.853 1.00 92.69 200 LYS A C 1
ATOM 1614 O O . LYS A 1 200 ? 6.646 10.952 0.982 1.00 92.69 200 LYS A O 1
ATOM 1619 N N . ARG A 1 201 ? 8.858 11.258 0.724 1.00 94.69 201 ARG A N 1
ATOM 1620 C CA . ARG A 1 201 ? 9.235 9.842 0.845 1.00 94.69 201 ARG A CA 1
ATOM 1621 C C . ARG A 1 201 ? 9.425 9.455 2.311 1.00 94.69 201 ARG A C 1
ATOM 1623 O O . ARG A 1 201 ? 9.802 10.290 3.127 1.00 94.69 201 ARG A O 1
ATOM 1630 N N . ASN A 1 202 ? 9.183 8.184 2.620 1.00 95.69 202 ASN A N 1
ATOM 1631 C CA . ASN A 1 202 ? 9.389 7.552 3.924 1.00 95.69 202 ASN A CA 1
ATOM 1632 C C . ASN A 1 202 ? 8.762 8.328 5.092 1.00 95.69 202 ASN A C 1
ATOM 1634 O O . ASN A 1 202 ? 9.349 8.431 6.167 1.00 95.69 202 ASN A O 1
ATOM 1638 N N . LEU A 1 203 ? 7.565 8.883 4.877 1.00 94.94 203 LEU A N 1
ATOM 1639 C CA . LEU A 1 203 ? 6.855 9.593 5.934 1.00 94.94 203 LEU A CA 1
ATOM 1640 C C . LEU A 1 203 ? 6.463 8.627 7.054 1.00 94.94 203 LEU A C 1
ATOM 1642 O O . LEU A 1 203 ? 5.919 7.552 6.798 1.00 94.94 203 LEU A O 1
ATOM 1646 N N . SER A 1 204 ? 6.692 9.041 8.296 1.00 95.25 204 SER A N 1
ATOM 1647 C CA . SER A 1 204 ? 6.128 8.377 9.467 1.00 95.25 204 SER A CA 1
ATOM 1648 C C . SER A 1 204 ? 4.631 8.668 9.589 1.00 95.25 204 SER A C 1
ATOM 1650 O O . SER A 1 204 ? 4.137 9.683 9.087 1.00 95.25 204 SER A O 1
ATOM 1652 N N . ALA A 1 205 ? 3.902 7.821 10.323 1.00 92.75 205 ALA A N 1
ATOM 1653 C CA . ALA A 1 205 ? 2.492 8.058 10.639 1.00 92.75 205 ALA A CA 1
ATOM 1654 C C . ALA A 1 205 ? 2.260 9.459 11.240 1.00 92.75 205 ALA A C 1
ATOM 1656 O O . ALA A 1 205 ? 1.366 10.186 10.810 1.00 92.75 205 ALA A O 1
ATOM 1657 N N . GLN A 1 206 ? 3.140 9.903 12.145 1.00 93.06 206 GLN A N 1
ATOM 1658 C CA . GLN A 1 206 ? 3.051 11.239 12.738 1.00 93.06 206 GLN A CA 1
ATOM 1659 C C . GLN A 1 206 ? 3.191 12.359 11.699 1.00 93.06 206 GLN A C 1
ATOM 1661 O O . GLN A 1 206 ? 2.481 13.359 11.767 1.00 93.06 206 GLN A O 1
ATOM 1666 N N . GLN A 1 207 ? 4.073 12.209 10.708 1.00 92.62 207 GLN A N 1
ATOM 1667 C CA . GLN A 1 207 ? 4.208 13.198 9.636 1.00 92.62 207 GLN A CA 1
ATOM 1668 C C . GLN A 1 207 ? 2.962 13.258 8.744 1.00 92.62 207 GLN A C 1
ATOM 1670 O O . GLN A 1 207 ? 2.615 14.345 8.276 1.00 92.62 207 GLN A O 1
ATOM 1675 N N . TYR A 1 208 ? 2.267 12.136 8.532 1.00 91.19 208 TYR A N 1
ATOM 1676 C CA . TYR A 1 208 ? 0.957 12.148 7.879 1.00 91.19 208 TYR A CA 1
ATOM 1677 C C . TYR A 1 208 ? -0.079 12.914 8.716 1.00 91.19 208 TYR A C 1
ATOM 1679 O O . TYR A 1 208 ? -0.729 13.816 8.187 1.00 91.19 208 TYR A O 1
ATOM 1687 N N . PHE A 1 209 ? -0.181 12.645 10.022 1.00 90.62 209 PHE A N 1
ATOM 1688 C CA . PHE A 1 209 ? -1.111 13.363 10.909 1.00 90.62 209 PHE A CA 1
ATOM 1689 C C . PHE A 1 209 ? -0.803 14.860 11.008 1.00 90.62 209 PHE A C 1
ATOM 1691 O O . PHE A 1 209 ? -1.713 15.687 11.011 1.00 90.62 209 PHE A O 1
ATOM 1698 N N . ASN A 1 210 ? 0.476 15.242 11.039 1.00 89.38 210 ASN A N 1
ATOM 1699 C CA . ASN A 1 210 ? 0.884 16.648 11.046 1.00 89.38 210 ASN A CA 1
ATOM 1700 C C . ASN A 1 210 ? 0.383 17.387 9.797 1.00 89.38 210 ASN A C 1
ATOM 1702 O O . ASN A 1 210 ? -0.046 18.534 9.898 1.00 89.38 210 ASN A O 1
ATOM 1706 N N . LYS A 1 211 ? 0.400 16.722 8.635 1.00 86.12 211 LYS A N 1
ATOM 1707 C CA . LYS A 1 211 ? -0.082 17.287 7.367 1.00 86.12 211 LYS A CA 1
ATOM 1708 C C . LYS A 1 211 ? -1.606 17.351 7.282 1.00 86.12 211 LYS A C 1
ATOM 1710 O O . LYS A 1 211 ? -2.124 18.302 6.710 1.00 86.12 211 LYS A O 1
ATOM 1715 N N . ALA A 1 212 ? -2.306 16.349 7.812 1.00 84.75 212 ALA A N 1
ATOM 1716 C CA . ALA A 1 212 ? -3.756 16.233 7.665 1.00 84.75 212 ALA A CA 1
ATOM 1717 C C . ALA A 1 212 ? -4.548 16.986 8.747 1.00 84.75 212 ALA A C 1
ATOM 1719 O O . ALA A 1 212 ? -5.597 17.557 8.463 1.00 84.75 212 ALA A O 1
ATOM 1720 N N . SER A 1 213 ? -4.074 16.974 9.993 1.00 79.56 213 SER A N 1
ATOM 1721 C CA . SER A 1 213 ? -4.936 17.229 11.155 1.00 79.56 213 SER A CA 1
ATOM 1722 C C . SER A 1 213 ? -4.168 17.767 12.368 1.00 79.56 213 SER A C 1
ATOM 1724 O O . SER A 1 213 ? -4.436 17.412 13.515 1.00 79.56 213 SER A O 1
ATOM 1726 N N . LYS A 1 214 ? -3.191 18.654 12.121 1.00 82.50 214 LYS A N 1
ATOM 1727 C CA . LYS A 1 214 ? -2.378 19.328 13.158 1.00 82.50 214 LYS A CA 1
ATOM 1728 C C . LYS A 1 214 ? -1.707 18.351 14.142 1.00 82.50 214 LYS A C 1
ATOM 1730 O O . LYS A 1 214 ? -1.444 18.705 15.287 1.00 82.50 214 LYS A O 1
ATOM 1735 N N . GLY A 1 215 ? -1.433 17.126 13.693 1.00 80.00 215 GLY A N 1
ATOM 1736 C CA . GLY A 1 215 ? -0.673 16.127 14.443 1.00 80.00 215 GLY A CA 1
ATOM 1737 C C . GLY A 1 215 ? -1.485 15.118 15.249 1.00 80.00 215 GLY A C 1
ATOM 1738 O O . GLY A 1 215 ? -0.876 14.264 15.887 1.00 80.00 215 GLY A O 1
ATOM 1739 N N . LYS A 1 216 ? -2.821 15.146 15.194 1.00 79.31 216 LYS A N 1
ATOM 1740 C CA . LYS A 1 216 ? -3.666 14.090 15.778 1.00 79.31 216 LYS A CA 1
ATOM 1741 C C . LYS A 1 216 ? -4.471 13.375 14.693 1.00 79.31 216 LYS A C 1
ATOM 1743 O O . LYS A 1 216 ? -4.984 14.069 13.823 1.00 79.31 216 LYS A O 1
ATOM 1748 N N . PRO A 1 217 ? -4.616 12.041 14.711 1.00 81.12 217 PRO A N 1
ATOM 1749 C CA . PRO A 1 217 ? -5.512 11.339 13.798 1.00 81.12 217 PRO A CA 1
ATOM 1750 C C . PRO A 1 217 ? -6.943 11.886 13.887 1.00 81.12 217 PRO A C 1
ATOM 1752 O O . PRO A 1 217 ? -7.361 12.390 14.932 1.00 81.12 217 PRO A O 1
ATOM 1755 N N . ALA A 1 218 ? -7.692 11.799 12.788 1.00 79.06 218 ALA A N 1
ATOM 1756 C CA . ALA A 1 218 ? -9.094 12.206 12.790 1.00 79.06 218 ALA A CA 1
ATOM 1757 C C . ALA A 1 218 ? -9.923 11.292 13.708 1.00 79.06 218 ALA A C 1
ATOM 1759 O O . ALA A 1 218 ? -9.662 10.094 13.798 1.00 79.06 218 ALA A O 1
ATOM 1760 N N . LEU A 1 219 ? -10.929 11.869 14.362 1.00 76.50 219 LEU A N 1
ATOM 1761 C CA . LEU A 1 219 ? -11.883 11.162 15.213 1.00 76.50 219 LEU A CA 1
ATOM 1762 C C . LEU A 1 219 ? -13.185 10.892 14.457 1.00 76.50 219 LEU A C 1
ATOM 1764 O O . LEU A 1 219 ? -13.594 11.688 13.611 1.00 76.50 219 LEU A O 1
ATOM 1768 N N . SER A 1 220 ? -13.864 9.799 14.805 1.00 72.31 220 SER A N 1
ATOM 1769 C CA . SER A 1 220 ? -15.261 9.609 14.412 1.00 72.31 220 SER A CA 1
ATOM 1770 C C . SER A 1 220 ? -16.129 10.626 15.154 1.00 72.31 220 SER A C 1
ATOM 1772 O O . SER A 1 220 ? -15.980 10.808 16.361 1.00 72.31 220 SER A O 1
ATOM 1774 N N . SER A 1 221 ? -17.040 11.295 14.449 1.00 68.25 221 SER A N 1
ATOM 1775 C CA . SER A 1 221 ? -17.983 12.235 15.068 1.00 68.25 221 SER A CA 1
ATOM 1776 C C . SER A 1 221 ? -19.122 11.525 15.809 1.00 68.25 221 SER A C 1
ATOM 1778 O O . SER A 1 221 ? -19.700 12.084 16.736 1.00 68.25 221 SER A O 1
ATOM 1780 N N . ILE A 1 222 ? -19.428 10.277 15.442 1.00 70.69 222 ILE A N 1
ATOM 1781 C CA . ILE A 1 222 ? -20.615 9.550 15.915 1.00 70.69 222 ILE A CA 1
ATOM 1782 C C . ILE A 1 222 ? -20.597 9.302 17.438 1.00 70.69 222 ILE A C 1
ATOM 1784 O O . ILE A 1 222 ? -21.610 9.579 18.088 1.00 70.69 222 ILE A O 1
ATOM 1788 N N . PRO A 1 223 ? -19.496 8.825 18.056 1.00 67.56 223 PRO A N 1
ATOM 1789 C CA . PRO A 1 223 ? -19.468 8.560 19.497 1.00 67.56 223 PRO A CA 1
ATOM 1790 C C . PRO A 1 223 ? -19.732 9.811 20.349 1.00 67.56 223 PRO A C 1
ATOM 1792 O O . PRO A 1 223 ? -20.493 9.747 21.318 1.00 67.56 223 PRO A O 1
ATOM 1795 N N . GLY A 1 224 ? -19.168 10.960 19.958 1.00 64.62 224 GLY A N 1
ATOM 1796 C CA . GLY A 1 224 ? -19.354 12.237 20.656 1.00 64.62 224 GLY A CA 1
ATOM 1797 C C . GLY A 1 224 ? -20.797 12.746 20.601 1.00 64.62 224 GLY A C 1
ATOM 1798 O O . GLY A 1 224 ? -21.351 13.173 21.619 1.00 64.62 224 GLY A O 1
ATOM 1799 N N . GLU A 1 225 ? -21.444 12.627 19.442 1.00 71.00 225 GLU A N 1
ATOM 1800 C CA . GLU A 1 225 ? -22.857 12.983 19.289 1.00 71.00 225 GLU A CA 1
ATOM 1801 C C . GLU A 1 225 ? -23.757 12.076 20.143 1.00 71.00 225 GLU A C 1
ATOM 1803 O O . GLU A 1 225 ? -24.609 12.564 20.887 1.00 71.00 225 GLU A O 1
ATOM 1808 N N . ILE A 1 226 ? -23.523 10.756 20.139 1.00 68.06 226 ILE A N 1
ATOM 1809 C CA . ILE A 1 226 ? -24.286 9.807 20.971 1.00 68.06 226 ILE A CA 1
ATOM 1810 C C . ILE A 1 226 ? -24.128 10.121 22.466 1.00 68.06 226 ILE A C 1
ATOM 1812 O O . ILE A 1 226 ? -25.110 10.063 23.213 1.00 68.06 226 ILE A O 1
ATOM 1816 N N . ALA A 1 227 ? -22.917 10.450 22.922 1.00 69.12 227 ALA A N 1
ATOM 1817 C CA . ALA A 1 227 ? -22.679 10.830 24.313 1.00 69.12 227 ALA A CA 1
ATOM 1818 C C . ALA A 1 227 ? -23.482 12.085 24.695 1.00 69.12 227 ALA A C 1
ATOM 1820 O O . ALA A 1 227 ? -24.140 12.115 25.738 1.00 69.12 227 ALA A O 1
ATOM 1821 N N . THR A 1 228 ? -23.505 13.082 23.811 1.00 71.06 228 THR A N 1
ATOM 1822 C CA . THR A 1 228 ? -24.281 14.314 23.989 1.00 71.06 228 THR A CA 1
ATOM 1823 C C . THR A 1 228 ? -25.782 14.024 24.065 1.00 71.06 228 THR A C 1
ATOM 1825 O O . THR A 1 228 ? -26.453 14.482 24.994 1.00 71.06 228 THR A O 1
ATOM 1828 N N . PHE A 1 229 ? -26.310 13.186 23.164 1.00 65.56 229 PHE A N 1
ATOM 1829 C CA . PHE A 1 229 ? -27.711 12.756 23.193 1.00 65.56 229 PHE A CA 1
ATOM 1830 C C . PHE A 1 229 ? -28.081 12.030 24.490 1.00 65.56 229 PHE A C 1
ATOM 1832 O O . PHE A 1 229 ? -29.143 12.303 25.052 1.00 65.56 229 PHE A O 1
ATOM 1839 N N . LYS A 1 230 ? -27.213 11.151 25.008 1.00 74.88 230 LYS A N 1
ATOM 1840 C CA . LYS A 1 230 ? -27.446 10.467 26.292 1.00 74.88 230 LYS A CA 1
ATOM 1841 C C . LYS A 1 230 ? -27.542 11.452 27.454 1.00 74.88 230 LYS A C 1
ATOM 1843 O O . LYS A 1 230 ? -28.481 11.360 28.238 1.00 74.88 230 LYS A O 1
ATOM 1848 N N . ILE A 1 231 ? -26.640 12.432 27.523 1.00 78.69 231 ILE A N 1
ATOM 1849 C CA . ILE A 1 231 ? -26.662 13.469 28.568 1.00 78.69 231 ILE A CA 1
ATOM 1850 C C . ILE A 1 231 ? -27.960 14.285 28.499 1.00 78.69 231 ILE A C 1
ATOM 1852 O O . ILE A 1 231 ? -28.575 14.572 29.528 1.00 78.69 231 ILE A O 1
ATOM 1856 N N . ILE A 1 232 ? -28.401 14.659 27.294 1.00 81.31 232 ILE A N 1
ATOM 1857 C CA . ILE A 1 232 ? -29.662 15.387 27.098 1.00 81.31 232 ILE A CA 1
ATOM 1858 C C . ILE A 1 232 ? -30.855 14.525 27.536 1.00 81.31 232 ILE A C 1
ATOM 1860 O O . ILE A 1 232 ? -31.723 15.012 28.262 1.00 81.31 232 ILE A O 1
ATOM 1864 N N . ALA A 1 233 ? -30.882 13.247 27.152 1.00 79.69 233 ALA A N 1
ATOM 1865 C CA . ALA A 1 233 ? -31.947 12.316 27.514 1.00 79.69 233 ALA A CA 1
ATOM 1866 C C . ALA A 1 233 ? -32.026 12.079 29.033 1.00 79.69 233 ALA A C 1
ATOM 1868 O O . ALA A 1 233 ? -33.118 12.091 29.602 1.00 79.69 233 ALA A O 1
ATOM 1869 N N . GLU A 1 234 ? -30.888 11.929 29.714 1.00 83.56 234 GLU A N 1
ATOM 1870 C CA . GLU A 1 234 ? -30.835 11.790 31.174 1.00 83.56 234 GLU A CA 1
ATOM 1871 C C . GLU A 1 234 ? -31.319 13.055 31.891 1.00 83.56 234 GLU A C 1
ATOM 1873 O O . GLU A 1 234 ? -32.122 12.963 32.824 1.00 83.56 234 GLU A O 1
ATOM 1878 N N . LYS A 1 235 ? -30.917 14.245 31.419 1.00 81.31 235 LYS A N 1
ATOM 1879 C CA . LYS A 1 235 ? -31.414 15.532 31.940 1.00 81.31 235 LYS A CA 1
ATOM 1880 C C . LYS A 1 235 ? -32.914 15.726 31.705 1.00 81.31 235 LYS A C 1
ATOM 1882 O O . LYS A 1 235 ? -33.604 16.294 32.550 1.00 81.31 235 LYS A O 1
ATOM 1887 N N . ALA A 1 236 ? -33.438 15.270 30.568 1.00 79.56 236 ALA A N 1
ATOM 1888 C CA . ALA A 1 236 ? -34.872 15.303 30.295 1.00 79.56 236 ALA A CA 1
ATOM 1889 C C . ALA A 1 236 ? -35.633 14.343 31.224 1.00 79.56 236 ALA A C 1
ATOM 1891 O O . ALA A 1 236 ? -36.637 14.728 31.822 1.00 79.56 236 ALA A O 1
ATOM 1892 N N . LYS A 1 237 ? -35.118 13.121 31.415 1.00 84.75 237 LYS A N 1
ATOM 1893 C CA . LYS A 1 237 ? -35.700 12.117 32.315 1.00 84.75 237 LYS A CA 1
ATOM 1894 C C . LYS A 1 237 ? -35.741 12.607 33.762 1.00 84.75 237 LYS A C 1
ATOM 1896 O O . LYS A 1 237 ? -36.775 12.467 34.415 1.00 84.75 237 LYS A O 1
ATOM 1901 N N . SER A 1 238 ? -34.663 13.213 34.262 1.00 78.75 238 SER A N 1
ATOM 1902 C CA . SER A 1 238 ? -34.626 13.761 35.625 1.00 78.75 238 SER A CA 1
ATOM 1903 C C . SER A 1 238 ? -35.620 14.912 35.820 1.00 78.75 238 SER A C 1
ATOM 1905 O O . SER A 1 238 ? -36.328 14.927 36.824 1.00 78.75 238 SER A O 1
ATOM 1907 N N . ARG A 1 239 ? -35.776 15.807 34.833 1.00 73.69 239 ARG A N 1
ATOM 1908 C CA . ARG A 1 239 ? -36.796 16.875 34.853 1.00 73.69 239 ARG A CA 1
ATOM 1909 C C . ARG A 1 239 ? -38.232 16.349 34.851 1.00 73.69 239 ARG A C 1
ATOM 1911 O O . ARG A 1 239 ? -39.047 16.833 35.627 1.00 73.69 239 ARG A O 1
ATOM 1918 N N . VAL A 1 240 ? -38.544 15.350 34.024 1.00 73.94 240 VAL A N 1
ATOM 1919 C CA . VAL A 1 240 ? -39.883 14.725 34.000 1.00 73.94 240 VAL A CA 1
ATOM 1920 C C . VAL A 1 240 ? -40.185 14.008 35.316 1.00 73.94 240 VAL A C 1
ATOM 1922 O O . VAL A 1 240 ? -41.319 14.024 35.784 1.00 73.94 240 VAL A O 1
ATOM 1925 N N . THR A 1 241 ? -39.171 13.401 35.933 1.00 69.81 241 THR A N 1
ATOM 1926 C CA . THR A 1 241 ? -39.323 12.719 37.225 1.00 69.81 241 THR A CA 1
ATOM 1927 C C . THR A 1 241 ? -39.556 13.733 38.346 1.00 69.81 241 THR A C 1
ATOM 1929 O O . THR A 1 241 ? -40.444 13.531 39.163 1.00 69.81 241 THR A O 1
ATOM 1932 N N . PHE A 1 242 ? -38.836 14.859 38.338 1.00 64.69 242 PHE A N 1
ATOM 1933 C CA . PHE A 1 242 ? -39.037 15.960 39.284 1.00 64.69 242 PHE A CA 1
ATOM 1934 C C . PHE A 1 242 ? -40.449 16.567 39.185 1.00 64.69 242 PHE A C 1
ATOM 1936 O O . PHE A 1 242 ? -41.095 16.781 40.201 1.00 64.69 242 PHE A O 1
ATOM 1943 N N . LEU A 1 243 ? -40.973 16.745 37.968 1.00 62.88 243 LEU A N 1
ATOM 1944 C CA . LEU A 1 243 ? -42.333 17.251 37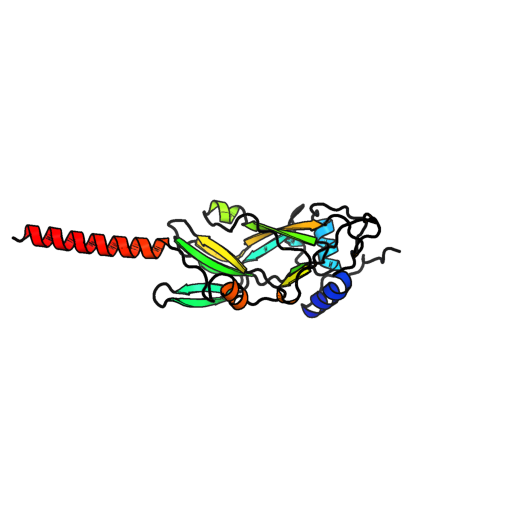.723 1.00 62.88 243 LEU A CA 1
ATOM 1945 C C . LEU A 1 24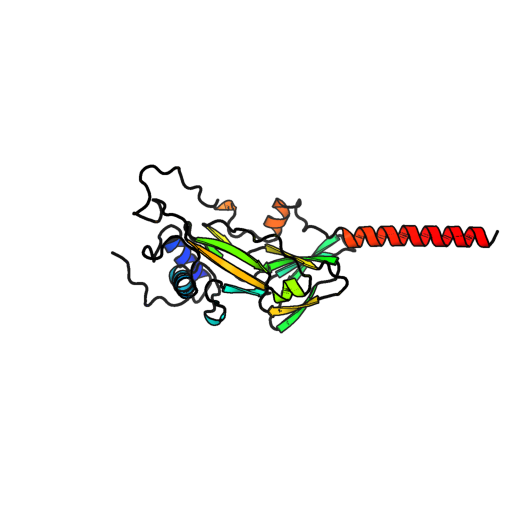3 ? -43.459 16.268 38.090 1.00 62.88 243 LEU A C 1
ATOM 1947 O O . LEU A 1 243 ? -44.615 16.667 38.101 1.00 62.88 243 LEU A O 1
ATOM 1951 N N . ARG A 1 244 ? -43.152 14.990 38.349 1.00 55.16 244 ARG A N 1
ATOM 1952 C CA . ARG A 1 244 ? -44.129 13.974 38.788 1.00 55.16 244 ARG A CA 1
ATOM 1953 C C . ARG A 1 244 ? -44.225 13.825 40.308 1.00 55.16 244 ARG A C 1
ATOM 1955 O O . ARG A 1 244 ? -45.095 13.099 40.776 1.00 55.16 244 ARG A O 1
ATOM 1962 N N . VAL A 1 245 ? -43.298 14.426 41.052 1.00 56.06 245 VAL A N 1
ATOM 1963 C CA . VAL A 1 245 ? -43.212 14.332 42.522 1.00 56.06 245 VAL A CA 1
ATOM 1964 C C . VAL A 1 245 ? -43.719 15.620 43.199 1.00 56.06 245 VAL A C 1
ATOM 1966 O O . VAL A 1 245 ? -43.905 15.638 44.413 1.00 56.06 245 VAL A O 1
ATOM 1969 N N . CYS A 1 246 ? -43.991 16.669 42.417 1.00 47.91 246 CYS A N 1
ATOM 1970 C CA . CYS A 1 246 ? -44.746 17.858 42.818 1.00 47.91 246 CYS A CA 1
ATOM 1971 C C . CYS A 1 246 ? -46.198 17.744 42.348 1.00 47.91 246 CYS A C 1
ATOM 1973 O O . CYS A 1 246 ? -47.072 18.268 43.069 1.00 47.91 246 CYS A O 1
#

Secondary structure (DSSP, 8-state):
-----TTPPPPSSHHHHHHHHHHHSS--S-TTS-SSBPPHHHHHHHHHHH--EES--GGGEETTEEEEES-EEEEEE-TTT-PEEEEEE-BT-EEEE-TTEEEEEEEEEEEE--TTEEEEEEE-HHHHHTTEE--S--EE-TT-EEEEEEEEEE-SSS-EEEEBTSEEEEEEEEEPPP-TTT-TTS-TTPPPP-PPPGGGSS--HHHHHHHHHTTSPPPPSHHHHHHHHHHHHHHHHHHHHHTTT-

Foldseek 3Di:
DQDDPVPQAADPDVVSLVVLLVVCQLADSCLVDAFWWDFLVRVVVCCRRRVQKPPDDSVQHDGRWGFAWQFAKKWFQDPVPRDIDIDGADAQDWDKADELWKIKRQGPMKGSFHQFKKKWKDFDVVCVVVVKDWPPGDIDHGRATETDTTIIGHHDPDIDIDHTGHTTMIMIMGGHDDDPRHHPPDDPPDDDDDHDDPVRYHDDPQNVCCVPPVRGDDTRPVVVVVVVVVVVVVVVVVVVVVVVVD